Protein AF-0000000070044977 (afdb_homodimer)

Sequence (200 aa):
MGRLVGGSFKDGIQPLDNDLQRQMLYMQSRIELSLKSEFNNSLGFVNYVVTYRDNVVIINIPSDSQKYHILISAERDSNVNEIIHDVTDLFKEMEGMSITMGRLVGGSFKDGIQPLDNDLQRQMLYMQSRIELSLKSEFNNSLGFVNYVVTYRDNVVIINIPSDSQKYHILISAERDSNVNEIIHDVTDLFKEMEGMSIT

Foldseek 3Di:
DDDDPDDDDDPPDDDPDDPVVVVVVVVVLLVVQVVVVVCCVPPNHDQKDWDQDPFWIWIWGAAPVSNDIDIDIGGNPDDVVVVSVVVNVVSCCVVVVVVD/DDDDPDDDDDPPDDDPDDPVVVVVVVVVLLVVQVVVVVCCVPPNHDQKDWDQDPFWIWIWGAAPVSNDIDIDIGGNPDDVVVVSVVVVVVSCCVVVVVVD

Structure (mmCIF, N/CA/C/O backbone):
data_AF-0000000070044977-model_v1
#
loop_
_entity.id
_entity.type
_entity.pdbx_description
1 polymer 'Uncharacterized protein'
#
loop_
_atom_site.group_PDB
_atom_site.id
_atom_site.type_symbol
_atom_site.label_atom_id
_atom_site.label_alt_id
_atom_site.label_comp_id
_atom_site.label_asym_id
_atom_site.label_entity_id
_atom_site.label_seq_id
_atom_site.pdbx_PDB_ins_code
_atom_site.Cartn_x
_atom_site.Cartn_y
_atom_site.Cartn_z
_atom_site.occupancy
_atom_site.B_iso_or_equiv
_atom_site.auth_seq_id
_atom_site.auth_comp_id
_atom_site.auth_asym_id
_atom_site.auth_atom_id
_atom_site.pdbx_PDB_model_num
ATOM 1 N N . MET A 1 1 ? -7.672 16.859 -8.102 1 47.47 1 MET A N 1
ATOM 2 C CA . MET A 1 1 ? -6.332 17.016 -7.547 1 47.47 1 MET A CA 1
ATOM 3 C C . MET A 1 1 ? -6.387 17.203 -6.035 1 47.47 1 MET A C 1
ATOM 5 O O . MET A 1 1 ? -7.258 17.906 -5.527 1 47.47 1 MET A O 1
ATOM 9 N N . GLY A 1 2 ? -5.836 16.297 -5.375 1 53.31 2 GLY A N 1
ATOM 10 C CA . GLY A 1 2 ? -5.883 16.375 -3.922 1 53.31 2 GLY A CA 1
ATOM 11 C C . GLY A 1 2 ? -4.934 17.406 -3.354 1 53.31 2 GLY A C 1
ATOM 12 O O . GLY A 1 2 ? -3.953 17.781 -4 1 53.31 2 GLY A O 1
ATOM 13 N N . ARG A 1 3 ? -5.48 18.297 -2.502 1 60.5 3 ARG A N 1
ATOM 14 C CA . ARG A 1 3 ? -4.633 19.297 -1.855 1 60.5 3 ARG A CA 1
ATOM 15 C C . ARG A 1 3 ? -4.242 18.859 -0.449 1 60.5 3 ARG A C 1
ATOM 17 O O . ARG A 1 3 ? -5 18.156 0.219 1 60.5 3 ARG A O 1
ATOM 24 N N . LEU A 1 4 ? -2.895 19.094 -0.155 1 62.31 4 LEU A N 1
ATOM 25 C CA . LEU A 1 4 ? -2.48 18.891 1.23 1 62.31 4 LEU A CA 1
ATOM 26 C C . LEU A 1 4 ? -3.236 19.828 2.162 1 62.31 4 LEU A C 1
ATOM 28 O O . LEU A 1 4 ? -3.223 21.047 1.965 1 62.31 4 LEU A O 1
ATOM 32 N N . VAL A 1 5 ? -4.023 19.328 3.004 1 64.88 5 VAL A N 1
ATOM 33 C CA . VAL A 1 5 ? -4.82 20.156 3.904 1 64.88 5 VAL A CA 1
ATOM 34 C C . VAL A 1 5 ? -4.039 20.422 5.191 1 64.88 5 VAL A C 1
ATOM 36 O O . VAL A 1 5 ? -4.297 21.406 5.887 1 64.88 5 VAL A O 1
ATOM 39 N N . GLY A 1 6 ? -3.266 19.5 5.504 1 59.78 6 GLY A N 1
ATOM 40 C CA . GLY A 1 6 ? -2.488 19.688 6.723 1 59.78 6 GLY A CA 1
ATOM 41 C C . GLY A 1 6 ? -1.427 18.609 6.91 1 59.78 6 GLY A C 1
ATOM 42 O O . GLY A 1 6 ? -1.431 17.594 6.215 1 59.78 6 GLY A O 1
ATOM 43 N N . GLY A 1 7 ? -0.396 19.016 7.543 1 59.78 7 GLY A N 1
ATOM 44 C CA . GLY A 1 7 ? 0.646 18.062 7.906 1 59.78 7 GLY A CA 1
ATOM 45 C C . GLY A 1 7 ? 1.714 18.672 8.797 1 59.78 7 GLY A C 1
ATOM 46 O O . GLY A 1 7 ? 1.863 19.891 8.859 1 59.78 7 GLY A O 1
ATOM 47 N N . SER A 1 8 ? 1.972 17.844 9.812 1 62.25 8 SER A N 1
ATOM 48 C CA . SER A 1 8 ? 3.062 18.266 10.68 1 62.25 8 SER A CA 1
ATOM 49 C C . SER A 1 8 ? 4.113 17.172 10.82 1 62.25 8 SER A C 1
ATOM 51 O O . SER A 1 8 ? 3.893 16.031 10.398 1 62.25 8 SER A O 1
ATOM 53 N N . PHE A 1 9 ? 5.32 17.641 10.898 1 62.41 9 PHE A N 1
ATOM 54 C CA . PHE A 1 9 ? 6.406 16.719 11.203 1 62.41 9 PHE A CA 1
ATOM 55 C C . PHE A 1 9 ? 6.738 16.75 12.688 1 62.41 9 PHE A C 1
ATOM 57 O O . PHE A 1 9 ? 6.496 17.75 13.367 1 62.41 9 PHE A O 1
ATOM 64 N N . LYS A 1 10 ? 7.105 15.539 13.109 1 61.91 10 LYS A N 1
ATOM 65 C CA . LYS A 1 10 ? 7.582 15.508 14.484 1 61.91 10 LYS A CA 1
ATOM 66 C C . LYS A 1 10 ? 8.75 16.484 14.688 1 61.91 10 LYS A C 1
ATOM 68 O O . LYS A 1 10 ? 9.578 16.656 13.789 1 61.91 10 LYS A O 1
ATOM 73 N N . ASP A 1 11 ? 8.719 17.109 15.836 1 59.09 11 ASP A N 1
ATOM 74 C CA . ASP A 1 11 ? 9.789 18.047 16.172 1 59.09 11 ASP A CA 1
ATOM 75 C C . ASP A 1 11 ? 11.156 17.359 16.109 1 59.09 11 ASP A C 1
ATOM 77 O O . ASP A 1 11 ? 11.32 16.25 16.609 1 59.09 11 ASP A O 1
ATOM 81 N N . GLY A 1 12 ? 12.117 18.047 15.359 1 56.56 12 GLY A N 1
ATOM 82 C CA . GLY A 1 12 ? 13.492 17.578 15.328 1 56.56 12 GLY A CA 1
ATOM 83 C C . GLY A 1 12 ? 13.766 16.609 14.195 1 56.56 12 GLY A C 1
ATOM 84 O O . GLY A 1 12 ? 14.883 16.094 14.055 1 56.56 12 GLY A O 1
ATOM 85 N N . ILE A 1 13 ? 12.625 16.188 13.664 1 56.5 13 ILE A N 1
ATOM 86 C CA . ILE A 1 13 ? 12.859 15.242 12.578 1 56.5 13 ILE A CA 1
ATOM 87 C C . ILE A 1 13 ? 12.844 15.984 11.242 1 56.5 13 ILE A C 1
ATOM 89 O O . ILE A 1 13 ? 11.922 16.75 10.969 1 56.5 13 ILE A O 1
ATOM 93 N N . GLN A 1 14 ? 13.977 16.016 10.758 1 56.62 14 GLN A N 1
ATOM 94 C CA . GLN A 1 14 ? 14.07 16.594 9.422 1 56.62 14 GLN A CA 1
ATOM 95 C C . GLN A 1 14 ? 13.445 15.664 8.375 1 56.62 14 GLN A C 1
ATOM 97 O O . GLN A 1 14 ? 13.867 14.516 8.234 1 56.62 14 GLN A O 1
ATOM 102 N N . PRO A 1 15 ? 12.289 16.203 7.91 1 59.31 15 PRO A N 1
ATOM 103 C CA . PRO A 1 15 ? 11.719 15.367 6.852 1 59.31 15 PRO A CA 1
ATOM 104 C C . PRO A 1 15 ? 12.734 15.039 5.754 1 59.31 15 PRO A C 1
ATOM 106 O O . PRO A 1 15 ? 13.625 15.836 5.473 1 59.31 15 PRO A O 1
ATOM 109 N N . LEU A 1 16 ? 12.867 13.797 5.375 1 59.19 16 LEU A N 1
ATOM 110 C CA . LEU A 1 16 ? 13.781 13.352 4.336 1 59.19 16 LEU A CA 1
ATOM 111 C C . LEU A 1 16 ? 13.531 14.102 3.029 1 59.19 16 LEU A C 1
ATOM 113 O O . LEU A 1 16 ? 14.422 14.195 2.182 1 59.19 16 LEU A O 1
ATOM 117 N N . ASP A 1 17 ? 12.367 14.602 3.018 1 61.53 17 ASP A N 1
ATOM 118 C CA . ASP A 1 17 ? 11.992 15.156 1.718 1 61.53 17 ASP A CA 1
ATOM 119 C C . ASP A 1 17 ? 11.836 16.672 1.792 1 61.53 17 ASP A C 1
ATOM 121 O O . ASP A 1 17 ? 11.484 17.219 2.844 1 61.53 17 ASP A O 1
ATOM 125 N N . ASN A 1 18 ? 12.359 17.266 0.809 1 73.56 18 ASN A N 1
ATOM 126 C CA . ASN A 1 18 ? 12.031 18.672 0.637 1 73.56 18 ASN A CA 1
ATOM 127 C C . ASN A 1 18 ? 10.547 18.859 0.315 1 73.56 18 ASN A C 1
ATOM 129 O O . ASN A 1 18 ? 9.805 17.891 0.189 1 73.56 18 ASN A O 1
ATOM 133 N N . ASP A 1 19 ? 10.117 20.109 0.399 1 74.69 19 ASP A N 1
ATOM 134 C CA . ASP A 1 19 ? 8.703 20.453 0.224 1 74.69 19 ASP A CA 1
ATOM 135 C C . ASP A 1 19 ? 8.156 19.859 -1.068 1 74.69 19 ASP A C 1
ATOM 137 O O . ASP A 1 19 ? 7.027 19.359 -1.098 1 74.69 19 ASP A O 1
ATOM 141 N N . LEU A 1 20 ? 8.945 19.875 -2.031 1 77.75 20 LEU A N 1
ATOM 142 C CA . LEU A 1 20 ? 8.516 19.344 -3.322 1 77.75 20 LEU A CA 1
ATOM 143 C C . LEU A 1 20 ? 8.336 17.828 -3.256 1 77.75 20 LEU A C 1
ATOM 145 O O . LEU A 1 20 ? 7.336 17.297 -3.744 1 77.75 20 LEU A O 1
ATOM 149 N N . GLN A 1 21 ? 9.219 17.188 -2.643 1 78.75 21 GLN A N 1
ATOM 150 C CA . GLN A 1 21 ? 9.141 15.734 -2.514 1 78.75 21 GLN A CA 1
ATOM 151 C C . GLN A 1 21 ? 7.934 15.312 -1.68 1 78.75 21 GLN A C 1
ATOM 153 O O . GLN A 1 21 ? 7.281 14.312 -1.985 1 78.75 21 GLN A O 1
ATOM 158 N N . ARG A 1 22 ? 7.684 16.141 -0.749 1 80.25 22 ARG A N 1
ATOM 159 C CA . ARG A 1 22 ? 6.531 15.844 0.099 1 80.25 22 ARG A CA 1
ATOM 160 C C . ARG A 1 22 ? 5.23 15.984 -0.683 1 80.25 22 ARG A C 1
ATOM 162 O O . ARG A 1 22 ? 4.332 15.148 -0.557 1 80.25 22 ARG A O 1
ATOM 169 N N . GLN A 1 23 ? 5.121 17.047 -1.355 1 82.62 23 GLN A N 1
ATOM 170 C CA . GLN A 1 23 ? 3.938 17.25 -2.184 1 82.62 23 GLN A CA 1
ATOM 171 C C . GLN A 1 23 ? 3.764 16.109 -3.186 1 82.62 23 GLN A C 1
ATOM 173 O O . GLN A 1 23 ? 2.645 15.641 -3.416 1 82.62 23 GLN A O 1
ATOM 178 N N . MET A 1 24 ? 4.859 15.664 -3.725 1 85 24 MET A N 1
ATOM 179 C CA . MET A 1 24 ? 4.812 14.57 -4.691 1 85 24 MET A CA 1
ATOM 180 C C . MET A 1 24 ? 4.359 13.273 -4.023 1 85 24 MET A C 1
ATOM 182 O O . MET A 1 24 ? 3.598 12.508 -4.613 1 85 24 MET A O 1
ATOM 186 N N . LEU A 1 25 ? 4.879 13.156 -2.865 1 85.12 25 LEU A N 1
ATOM 187 C CA . LEU A 1 25 ? 4.465 11.977 -2.115 1 85.12 25 LEU A CA 1
ATOM 188 C C . LEU A 1 25 ? 2.969 12.008 -1.833 1 85.12 25 LEU A C 1
ATOM 190 O O . LEU A 1 25 ? 2.297 10.977 -1.912 1 85.12 25 LEU A O 1
ATOM 194 N N . TYR A 1 26 ? 2.49 13.18 -1.54 1 84.31 26 TYR A N 1
ATOM 195 C CA . TYR A 1 26 ? 1.06 13.336 -1.304 1 84.31 26 TYR A CA 1
ATOM 196 C C . TYR A 1 26 ? 0.262 13.047 -2.568 1 84.31 26 TYR A C 1
ATOM 198 O O . TYR A 1 26 ? -0.749 12.336 -2.525 1 84.31 26 TYR A O 1
ATOM 206 N N . MET A 1 27 ? 0.729 13.555 -3.572 1 85.44 27 MET A N 1
ATOM 207 C CA . MET A 1 27 ? 0.061 13.328 -4.852 1 85.44 27 MET A CA 1
ATOM 208 C C . MET A 1 27 ? 0.063 11.852 -5.211 1 85.44 27 MET A C 1
ATOM 210 O O . MET A 1 27 ? -0.952 11.312 -5.66 1 85.44 27 MET A O 1
ATOM 214 N N . GLN A 1 28 ? 1.173 11.258 -5.066 1 87 28 GLN A N 1
ATOM 215 C CA . GLN A 1 28 ? 1.278 9.828 -5.316 1 87 28 GLN A CA 1
ATOM 216 C C . GLN A 1 28 ? 0.275 9.047 -4.473 1 87 28 GLN A C 1
ATOM 218 O O . GLN A 1 28 ? -0.374 8.117 -4.965 1 87 28 GLN A O 1
ATOM 223 N N . SER A 1 29 ? 0.174 9.391 -3.236 1 87.56 29 SER A N 1
ATOM 224 C CA . SER A 1 29 ? -0.745 8.727 -2.316 1 87.56 29 SER A CA 1
ATOM 225 C C . SER A 1 29 ? -2.189 8.859 -2.785 1 87.56 29 SER A C 1
ATOM 227 O O . SER A 1 29 ? -2.955 7.895 -2.746 1 87.56 29 SER A O 1
ATOM 229 N N . ARG A 1 30 ? -2.484 10.047 -3.203 1 86.44 30 ARG A N 1
ATOM 230 C CA . ARG A 1 30 ? -3.84 10.281 -3.689 1 86.44 30 ARG A CA 1
ATOM 231 C C . ARG A 1 30 ? -4.125 9.453 -4.938 1 86.44 30 ARG A C 1
ATOM 233 O O . ARG A 1 30 ? -5.203 8.875 -5.07 1 86.44 30 ARG A O 1
ATOM 240 N N . ILE A 1 31 ? -3.234 9.461 -5.84 1 85.81 31 ILE A N 1
ATOM 241 C CA . ILE A 1 31 ? -3.393 8.711 -7.078 1 85.81 31 ILE A CA 1
ATOM 242 C C . ILE A 1 31 ? -3.557 7.223 -6.766 1 85.81 31 ILE A C 1
ATOM 244 O O . ILE A 1 31 ? -4.445 6.562 -7.309 1 85.81 31 ILE A O 1
ATOM 248 N N . GLU A 1 32 ? -2.762 6.742 -5.867 1 89.62 32 GLU A N 1
ATOM 249 C CA . GLU A 1 32 ? -2.816 5.332 -5.488 1 89.62 32 GLU A CA 1
ATOM 250 C C . GLU A 1 32 ? -4.184 4.969 -4.918 1 89.62 32 GLU A C 1
ATOM 252 O O . GLU A 1 32 ? -4.742 3.92 -5.25 1 89.62 32 GLU A O 1
ATOM 257 N N . LEU A 1 33 ? -4.637 5.777 -4.047 1 89.38 33 LEU A N 1
ATOM 258 C CA . LEU A 1 33 ? -5.926 5.496 -3.43 1 89.38 33 LEU A CA 1
ATOM 259 C C . LEU A 1 33 ? -7.047 5.562 -4.461 1 89.38 33 LEU A C 1
ATOM 261 O O . LEU A 1 33 ? -8.016 4.797 -4.383 1 89.38 33 LEU A O 1
ATOM 265 N N . SER A 1 34 ? -6.84 6.488 -5.328 1 87.69 34 SER A N 1
ATOM 266 C CA . SER A 1 34 ? -7.816 6.582 -6.406 1 87.69 34 SER A CA 1
ATOM 267 C C . SER A 1 34 ? -7.816 5.32 -7.266 1 87.69 34 SER A C 1
ATOM 269 O O . SER A 1 34 ? -8.883 4.785 -7.594 1 87.69 34 SER A O 1
ATOM 271 N N . LEU A 1 35 ? -6.676 4.809 -7.641 1 88.38 35 LEU A N 1
ATOM 272 C CA . LEU A 1 35 ? -6.547 3.576 -8.414 1 88.38 35 LEU A CA 1
ATOM 273 C C . LEU A 1 35 ? -7.117 2.391 -7.645 1 88.38 35 LEU A C 1
ATOM 275 O O . LEU A 1 35 ? -7.801 1.54 -8.219 1 88.38 35 LEU A O 1
ATOM 279 N N . LYS A 1 36 ? -6.945 2.375 -6.41 1 91.25 36 LYS A N 1
ATOM 280 C CA . LYS A 1 36 ? -7.402 1.265 -5.582 1 91.25 36 LYS A CA 1
ATOM 281 C C . LYS A 1 36 ? -8.922 1.28 -5.434 1 91.25 36 LYS A C 1
ATOM 283 O O . LYS A 1 36 ? -9.547 0.232 -5.25 1 91.25 36 LYS A O 1
ATOM 288 N N . SER A 1 37 ? -9.438 2.469 -5.574 1 90.12 37 SER A N 1
ATOM 289 C CA . SER A 1 37 ? -10.883 2.59 -5.402 1 90.12 37 SER A CA 1
ATOM 290 C C . SER A 1 37 ? -11.633 1.892 -6.531 1 90.12 37 SER A C 1
ATOM 292 O O . SER A 1 37 ? -12.82 1.581 -6.395 1 90.12 37 SER A O 1
ATOM 294 N N . GLU A 1 38 ? -10.961 1.688 -7.586 1 87.88 38 GLU A N 1
ATOM 295 C CA . GLU A 1 38 ? -11.57 0.992 -8.711 1 87.88 38 GLU A CA 1
ATOM 296 C C . GLU A 1 38 ? -11.945 -0.441 -8.344 1 87.88 38 GLU A C 1
ATOM 298 O O . GLU A 1 38 ? -12.781 -1.062 -9.008 1 87.88 38 GLU A O 1
ATOM 303 N N . PHE A 1 39 ? -11.414 -0.931 -7.312 1 89.5 39 PHE A N 1
ATOM 304 C CA . PHE A 1 39 ? -11.625 -2.326 -6.941 1 89.5 39 PHE A CA 1
ATOM 305 C C . PHE A 1 39 ? -12.508 -2.432 -5.707 1 89.5 39 PHE A C 1
ATOM 307 O O . PHE A 1 39 ? -12.656 -3.514 -5.133 1 89.5 39 PHE A O 1
ATOM 314 N N . ASN A 1 40 ? -13.117 -1.354 -5.281 1 89.19 40 ASN A N 1
ATOM 315 C CA . ASN A 1 40 ? -13.938 -1.333 -4.074 1 89.19 40 ASN A CA 1
ATOM 316 C C . ASN A 1 40 ? -15.117 -2.289 -4.188 1 89.19 40 ASN A C 1
ATOM 318 O O . ASN A 1 40 ? -15.508 -2.918 -3.201 1 89.19 40 ASN A O 1
ATOM 322 N N . ASN A 1 41 ? -15.617 -2.414 -5.34 1 88.62 41 ASN A N 1
ATOM 323 C CA . ASN A 1 41 ? -16.812 -3.244 -5.516 1 88.62 41 ASN A CA 1
ATOM 324 C C . ASN A 1 41 ? -16.484 -4.727 -5.344 1 88.62 41 ASN A C 1
ATOM 326 O O . ASN A 1 41 ? -17.312 -5.492 -4.844 1 88.62 41 ASN A O 1
ATOM 330 N N . SER A 1 42 ? -15.312 -5.102 -5.68 1 85.19 42 SER A N 1
ATOM 331 C CA . SER A 1 42 ? -14.953 -6.516 -5.66 1 85.19 42 SER A CA 1
ATOM 332 C C . SER A 1 42 ? -14.188 -6.871 -4.387 1 85.19 42 SER A C 1
ATOM 334 O O . SER A 1 42 ? -14.438 -7.914 -3.781 1 85.19 42 SER A O 1
ATOM 336 N N . LEU A 1 43 ? -13.328 -6.039 -3.939 1 89.31 43 LEU A N 1
ATOM 337 C CA . LEU A 1 43 ? -12.406 -6.379 -2.857 1 89.31 43 LEU A CA 1
ATOM 338 C C . LEU A 1 43 ? -12.797 -5.668 -1.567 1 89.31 43 LEU A C 1
ATOM 340 O O . LEU A 1 43 ? -12.297 -6 -0.491 1 89.31 43 LEU A O 1
ATOM 344 N N . GLY A 1 44 ? -13.797 -4.695 -1.659 1 90.69 44 GLY A N 1
ATOM 345 C CA . GLY A 1 44 ? -14.125 -3.877 -0.506 1 90.69 44 GLY A CA 1
ATOM 346 C C . GLY A 1 44 ? -13.305 -2.604 -0.419 1 90.69 44 GLY A C 1
ATOM 347 O O . GLY A 1 44 ? -12.305 -2.459 -1.119 1 90.69 44 GLY A O 1
ATOM 348 N N . PHE A 1 45 ? -13.68 -1.756 0.487 1 92.56 45 PHE A N 1
ATOM 349 C CA . PHE A 1 45 ? -13.031 -0.458 0.623 1 92.56 45 PHE A CA 1
ATOM 350 C C . PHE A 1 45 ? -11.656 -0.604 1.266 1 92.56 45 PHE A C 1
ATOM 352 O O . PHE A 1 45 ? -11.445 -1.486 2.1 1 92.56 45 PHE A O 1
ATOM 359 N N . VAL A 1 46 ? -10.781 0.262 0.801 1 93.19 46 VAL A N 1
ATOM 360 C CA . VAL A 1 46 ? -9.461 0.321 1.423 1 93.19 46 VAL A CA 1
ATOM 361 C C . VAL A 1 46 ? -9.57 0.96 2.805 1 93.19 46 VAL A C 1
ATOM 363 O O . VAL A 1 46 ? -10.102 2.064 2.945 1 93.19 46 VAL A O 1
ATOM 366 N N . ASN A 1 47 ? -9.07 0.251 3.82 1 92.12 47 ASN A N 1
ATOM 367 C CA . ASN A 1 47 ? -9 0.816 5.164 1 92.12 47 ASN A CA 1
ATOM 368 C C . ASN A 1 47 ? -7.707 1.6 5.375 1 92.12 47 ASN A C 1
ATOM 370 O O . ASN A 1 47 ? -7.723 2.688 5.957 1 92.12 47 ASN A O 1
ATOM 374 N N . TYR A 1 48 ? -6.633 0.966 4.93 1 93.38 48 TYR A N 1
ATOM 375 C CA . TYR A 1 48 ? -5.348 1.659 4.926 1 93.38 48 TYR A CA 1
ATOM 376 C C . TYR A 1 48 ? -4.305 0.871 4.141 1 93.38 48 TYR A C 1
ATOM 378 O O . TYR A 1 48 ? -4.492 -0.319 3.871 1 93.38 48 TYR A O 1
ATOM 386 N N . VAL A 1 49 ? -3.287 1.61 3.732 1 94.62 49 VAL A N 1
ATOM 387 C CA . VAL A 1 49 ? -2.162 1.043 2.998 1 94.62 49 VAL A CA 1
ATOM 388 C C . VAL A 1 49 ? -0.862 1.311 3.754 1 94.62 49 VAL A C 1
ATOM 390 O O . VAL A 1 49 ? -0.599 2.443 4.168 1 94.62 49 VAL A O 1
ATOM 393 N N . VAL A 1 50 ? -0.131 0.281 3.916 1 93.5 50 VAL A N 1
ATOM 394 C CA . VAL A 1 50 ? 1.159 0.421 4.582 1 93.5 50 VAL A CA 1
ATOM 395 C C . VAL A 1 50 ? 2.283 0.052 3.617 1 93.5 50 VAL A C 1
ATOM 397 O O . VAL A 1 50 ? 2.281 -1.038 3.039 1 93.5 50 VAL A O 1
ATOM 400 N N . THR A 1 51 ? 3.193 0.98 3.439 1 94.44 51 THR A N 1
ATOM 401 C CA . THR A 1 51 ? 4.375 0.75 2.619 1 94.44 51 THR A CA 1
ATOM 402 C C . THR A 1 51 ? 5.629 0.678 3.484 1 94.44 51 THR A C 1
ATOM 404 O O . THR A 1 51 ? 6.004 1.66 4.129 1 94.44 51 THR A O 1
ATOM 407 N N . TYR A 1 52 ? 6.254 -0.458 3.449 1 93.44 52 TYR A N 1
ATOM 408 C CA . TYR A 1 52 ? 7.504 -0.646 4.18 1 93.44 52 TYR A CA 1
ATOM 409 C C . TYR A 1 52 ? 8.703 -0.426 3.271 1 93.44 52 TYR A C 1
ATOM 411 O O . TYR A 1 52 ? 8.898 -1.153 2.295 1 93.44 52 TYR A O 1
ATOM 419 N N . ARG A 1 53 ? 9.453 0.522 3.652 1 92.19 53 ARG A N 1
ATOM 420 C CA . ARG A 1 53 ? 10.68 0.845 2.922 1 92.19 53 ARG A CA 1
ATOM 421 C C . ARG A 1 53 ? 11.914 0.59 3.783 1 92.19 53 ARG A C 1
ATOM 423 O O . ARG A 1 53 ? 11.797 0.294 4.973 1 92.19 53 ARG A O 1
ATOM 430 N N . ASP A 1 54 ? 13.07 0.702 3.182 1 91.44 54 ASP A N 1
ATOM 431 C CA . ASP A 1 54 ? 14.328 0.475 3.893 1 91.44 54 ASP A CA 1
ATOM 432 C C . ASP A 1 54 ? 14.461 1.413 5.09 1 91.44 54 ASP A C 1
ATOM 434 O O . ASP A 1 54 ? 14.93 1.009 6.152 1 91.44 54 ASP A O 1
ATOM 438 N N . ASN A 1 55 ? 13.922 2.668 4.918 1 89.06 55 ASN A N 1
ATOM 439 C CA . ASN A 1 55 ? 14.258 3.686 5.906 1 89.06 55 ASN A CA 1
ATOM 440 C C . ASN A 1 55 ? 13.023 4.176 6.656 1 89.06 55 ASN A C 1
ATOM 442 O O . ASN A 1 55 ? 13.141 4.816 7.703 1 89.06 55 ASN A O 1
ATOM 446 N N . VAL A 1 56 ? 11.867 3.867 6.066 1 90 56 VAL A N 1
ATOM 447 C CA . VAL A 1 56 ? 10.672 4.508 6.602 1 90 56 VAL A CA 1
ATOM 448 C C . VAL A 1 56 ? 9.453 3.625 6.348 1 90 56 VAL A C 1
ATOM 450 O O . VAL A 1 56 ? 9.477 2.762 5.469 1 90 56 VAL A O 1
ATOM 453 N N . VAL A 1 57 ? 8.531 3.748 7.152 1 92.5 57 VAL A N 1
ATOM 454 C CA . VAL A 1 57 ? 7.203 3.191 6.898 1 92.5 57 VAL A CA 1
ATOM 455 C C . VAL A 1 57 ? 6.223 4.316 6.574 1 92.5 57 VAL A C 1
ATOM 457 O O . VAL A 1 57 ? 6.18 5.328 7.273 1 92.5 57 VAL A O 1
ATOM 460 N N . ILE A 1 58 ? 5.504 4.133 5.469 1 92.06 58 ILE A N 1
ATOM 461 C CA . ILE A 1 58 ? 4.496 5.109 5.062 1 92.06 58 ILE A CA 1
ATOM 462 C C . ILE A 1 58 ? 3.105 4.496 5.195 1 92.06 58 ILE A C 1
ATOM 464 O O . ILE A 1 58 ? 2.863 3.379 4.738 1 92.06 58 ILE A O 1
ATOM 468 N N . ILE A 1 59 ? 2.242 5.219 5.805 1 92 59 ILE A N 1
ATOM 469 C CA . ILE A 1 59 ? 0.875 4.754 6.016 1 92 59 ILE A CA 1
ATOM 470 C C . ILE A 1 59 ? -0.107 5.738 5.383 1 92 59 ILE A C 1
ATOM 472 O O . ILE A 1 59 ? -0.027 6.945 5.625 1 92 59 ILE A O 1
ATOM 476 N N . ASN A 1 60 ? -0.95 5.168 4.508 1 90.62 60 ASN A N 1
ATOM 477 C CA . ASN A 1 60 ? -2.033 5.938 3.91 1 90.62 60 ASN A CA 1
ATOM 478 C C . ASN A 1 60 ? -3.395 5.496 4.438 1 90.62 60 ASN A C 1
ATOM 480 O O . ASN A 1 60 ? -3.758 4.324 4.32 1 90.62 60 ASN A O 1
ATOM 484 N N . ILE A 1 61 ? -4.148 6.48 4.953 1 90.19 61 ILE A N 1
ATOM 485 C CA . ILE A 1 61 ? -5.461 6.172 5.516 1 90.19 61 ILE A CA 1
ATOM 486 C C . ILE A 1 61 ? -6.52 7.066 4.875 1 90.19 61 ILE A C 1
ATOM 488 O O . ILE A 1 61 ? -6.535 8.281 5.105 1 90.19 61 ILE A O 1
ATOM 492 N N . PRO A 1 62 ? -7.316 6.406 4.141 1 88.31 62 PRO A N 1
ATOM 493 C CA . PRO A 1 62 ? -8.422 7.203 3.6 1 88.31 62 PRO A CA 1
ATOM 494 C C . PRO A 1 62 ? -9.5 7.496 4.637 1 88.31 62 PRO A C 1
ATOM 496 O O . PRO A 1 62 ? -9.703 6.707 5.562 1 88.31 62 PRO A O 1
ATOM 499 N N . SER A 1 63 ? -10.094 8.586 4.457 1 81.44 63 SER A N 1
ATOM 500 C CA . SER A 1 63 ? -11.25 8.875 5.301 1 81.44 63 SER A CA 1
ATOM 501 C C . SER A 1 63 ? -12.461 8.047 4.887 1 81.44 63 SER A C 1
ATOM 503 O O . SER A 1 63 ? -12.508 7.523 3.771 1 81.44 63 SER A O 1
ATOM 505 N N . ASP A 1 64 ? -13.391 7.973 5.797 1 76.94 64 ASP A N 1
ATOM 506 C CA . ASP A 1 64 ? -14.617 7.238 5.508 1 76.94 64 ASP A CA 1
ATOM 507 C C . ASP A 1 64 ? -15.328 7.82 4.289 1 76.94 64 ASP A C 1
ATOM 509 O O . ASP A 1 64 ? -15.906 7.078 3.486 1 76.94 64 ASP A O 1
ATOM 513 N N . SER A 1 65 ? -15.25 9.094 4.191 1 74.12 65 SER A N 1
ATOM 514 C CA . SER A 1 65 ? -15.922 9.773 3.084 1 74.12 65 SER A CA 1
ATOM 515 C C . SER A 1 65 ? -15.086 9.688 1.808 1 74.12 65 SER A C 1
ATOM 517 O O . SER A 1 65 ? -15.555 10.078 0.733 1 74.12 65 SER A O 1
ATOM 519 N N . GLN A 1 66 ? -13.867 9.188 1.978 1 72.38 66 GLN A N 1
ATOM 520 C CA . GLN A 1 66 ? -12.922 9.062 0.871 1 72.38 66 GLN A CA 1
ATOM 521 C C . GLN A 1 66 ? -12.555 10.43 0.303 1 72.38 66 GLN A C 1
ATOM 523 O O . GLN A 1 66 ? -11.977 10.523 -0.781 1 72.38 66 GLN A O 1
ATOM 528 N N . LYS A 1 67 ? -12.977 11.484 1.061 1 75.56 67 LYS A N 1
ATOM 529 C CA . LYS A 1 67 ? -12.68 12.844 0.624 1 75.56 67 LYS A CA 1
ATOM 530 C C . LYS A 1 67 ? -11.281 13.273 1.072 1 75.56 67 LYS A C 1
ATOM 532 O O . LYS A 1 67 ? -10.633 14.086 0.407 1 75.56 67 LYS A O 1
ATOM 537 N N . TYR A 1 68 ? -10.961 12.68 2.152 1 77.56 68 TYR A N 1
ATOM 538 C CA . TYR A 1 68 ? -9.664 13.008 2.73 1 77.56 68 TYR A CA 1
ATOM 539 C C . TYR A 1 68 ? -8.828 11.758 2.949 1 77.56 68 TYR A C 1
ATOM 541 O O . TYR A 1 68 ? -9.359 10.641 2.947 1 77.56 68 TYR A O 1
ATOM 549 N N . HIS A 1 69 ? -7.551 12.023 2.936 1 83.25 69 HIS A N 1
ATOM 550 C CA . HIS A 1 69 ? -6.664 10.945 3.348 1 83.25 69 HIS A CA 1
ATOM 551 C C . HIS A 1 69 ? -5.512 11.469 4.195 1 83.25 69 HIS A C 1
ATOM 553 O O . HIS A 1 69 ? -5.164 12.648 4.109 1 83.25 69 HIS A O 1
ATOM 559 N N . ILE A 1 70 ? -5.051 10.672 5.055 1 85.38 70 ILE A N 1
ATOM 560 C CA . ILE A 1 70 ? -3.93 11.008 5.926 1 85.38 70 ILE A CA 1
ATOM 561 C C . ILE A 1 70 ? -2.707 10.18 5.527 1 85.38 70 ILE A C 1
ATOM 563 O O . ILE A 1 70 ? -2.805 8.969 5.336 1 85.38 70 ILE A O 1
ATOM 567 N N . LEU A 1 71 ? -1.682 10.938 5.371 1 88.38 71 LEU A N 1
ATOM 568 C CA . LEU A 1 71 ? -0.383 10.32 5.137 1 88.38 71 LEU A CA 1
ATOM 569 C C . LEU A 1 71 ? 0.5 10.422 6.375 1 88.38 71 LEU A C 1
ATOM 571 O O . LEU A 1 71 ? 0.69 11.508 6.922 1 88.38 71 LEU A O 1
ATOM 575 N N . ILE A 1 72 ? 0.998 9.289 6.797 1 88.62 72 ILE A N 1
ATOM 576 C CA . ILE A 1 72 ? 1.864 9.242 7.969 1 88.62 72 ILE A CA 1
ATOM 577 C C . ILE A 1 72 ? 3.188 8.57 7.609 1 88.62 72 ILE A C 1
ATOM 579 O O . ILE A 1 72 ? 3.199 7.516 6.969 1 88.62 72 ILE A O 1
ATOM 583 N N . SER A 1 73 ? 4.227 9.164 7.93 1 87.19 73 SER A N 1
ATOM 584 C CA . SER A 1 73 ? 5.547 8.547 7.84 1 87.19 73 SER A CA 1
ATOM 585 C C . SER A 1 73 ? 6.102 8.227 9.227 1 87.19 73 SER A C 1
ATOM 587 O O . SER A 1 73 ? 5.969 9.023 10.156 1 87.19 73 SER A O 1
ATOM 589 N N . ALA A 1 74 ? 6.625 7.141 9.414 1 86.56 74 ALA A N 1
ATOM 590 C CA . ALA A 1 74 ? 7.164 6.691 10.695 1 86.56 74 ALA A CA 1
ATOM 591 C C . ALA A 1 74 ? 8.461 5.918 10.508 1 86.56 74 ALA A C 1
ATOM 593 O O . ALA A 1 74 ? 8.758 5.449 9.398 1 86.56 74 ALA A O 1
ATOM 594 N N . GLU A 1 75 ? 9.203 5.875 11.625 1 86.62 75 GLU A N 1
ATOM 595 C CA . GLU A 1 75 ? 10.414 5.059 11.594 1 86.62 75 GLU A CA 1
ATOM 596 C C . GLU A 1 75 ? 10.078 3.582 11.406 1 86.62 75 GLU A C 1
ATOM 598 O O . GLU A 1 75 ? 9 3.1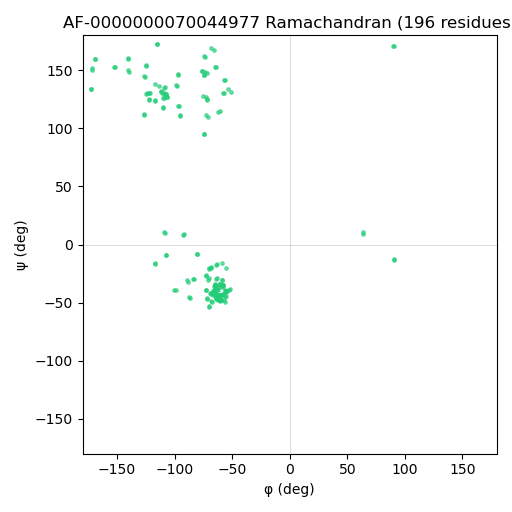31 11.797 1 86.62 75 GLU A O 1
ATOM 603 N N . ARG A 1 76 ? 11 2.857 10.82 1 82.94 76 ARG A N 1
ATOM 604 C CA . ARG A 1 76 ? 10.789 1.46 10.453 1 82.94 76 ARG A CA 1
ATOM 605 C C . ARG A 1 76 ? 10.445 0.62 11.68 1 82.94 76 ARG A C 1
ATOM 607 O O . ARG A 1 76 ? 9.68 -0.342 11.586 1 82.94 76 ARG A O 1
ATOM 614 N N . ASP A 1 77 ? 10.914 0.937 12.797 1 82.88 77 ASP A N 1
ATOM 615 C CA . ASP A 1 77 ? 10.727 0.13 14 1 82.88 77 ASP A CA 1
ATOM 616 C C . ASP A 1 77 ? 9.492 0.584 14.773 1 82.88 77 ASP A C 1
ATOM 618 O O . ASP A 1 77 ? 9.18 0.035 15.836 1 82.88 77 ASP A O 1
ATOM 622 N N . SER A 1 78 ? 8.703 1.471 14.18 1 83.31 78 SER A N 1
ATOM 623 C CA . SER A 1 78 ? 7.512 1.972 14.852 1 83.31 78 SER A CA 1
ATOM 624 C C . SER A 1 78 ? 6.41 0.917 14.883 1 83.31 78 SER A C 1
ATOM 626 O O . SER A 1 78 ? 6.379 0.022 14.039 1 83.31 78 SER A O 1
ATOM 628 N N . ASN A 1 79 ? 5.648 0.991 15.945 1 87.38 79 ASN A N 1
ATOM 629 C CA . ASN A 1 79 ? 4.469 0.137 16.047 1 87.38 79 ASN A CA 1
ATOM 630 C C . ASN A 1 79 ? 3.346 0.629 15.133 1 87.38 79 ASN A C 1
ATOM 632 O O . ASN A 1 79 ? 2.533 1.462 15.547 1 87.38 79 ASN A O 1
ATOM 636 N N . VAL A 1 80 ? 3.232 0.104 13.969 1 86.81 80 VAL A N 1
ATOM 637 C CA . VAL A 1 80 ? 2.303 0.535 12.93 1 86.81 80 VAL A CA 1
ATOM 638 C C . VAL A 1 80 ? 0.866 0.377 13.43 1 86.81 80 VAL A C 1
ATOM 640 O O . VAL A 1 80 ? 0.027 1.255 13.203 1 86.81 80 VAL A O 1
ATOM 643 N N . ASN A 1 81 ? 0.621 -0.738 14.055 1 85.88 81 ASN A N 1
ATOM 644 C CA . ASN A 1 81 ? -0.727 -0.993 14.555 1 85.88 81 ASN A CA 1
ATOM 645 C C . ASN A 1 81 ? -1.181 0.096 15.523 1 85.88 81 ASN A C 1
ATOM 647 O O . ASN A 1 81 ? -2.332 0.531 15.477 1 85.88 81 ASN A O 1
ATOM 651 N N . GLU A 1 82 ? -0.311 0.458 16.344 1 87.56 82 GLU A N 1
ATOM 652 C CA . GLU A 1 82 ? -0.63 1.514 17.297 1 87.56 82 GLU A CA 1
ATOM 653 C C . GLU A 1 82 ? -0.886 2.84 16.594 1 87.56 82 GLU A C 1
ATOM 655 O O . GLU A 1 82 ? -1.815 3.57 16.953 1 87.56 82 GLU A O 1
ATOM 660 N N . ILE A 1 83 ? -0.088 3.145 15.617 1 85.06 83 ILE A N 1
ATOM 661 C CA . ILE A 1 83 ? -0.23 4.379 14.852 1 85.06 83 ILE A CA 1
ATOM 662 C C . ILE A 1 83 ? -1.591 4.406 14.156 1 85.06 83 ILE A C 1
ATOM 664 O O . ILE A 1 83 ? -2.324 5.391 14.258 1 85.06 83 ILE A O 1
ATOM 668 N N . ILE A 1 84 ? -1.918 3.322 13.523 1 86.44 84 ILE A N 1
ATOM 669 C CA . ILE A 1 84 ? -3.178 3.223 12.789 1 86.44 84 ILE A CA 1
ATOM 670 C C . ILE A 1 84 ? -4.348 3.408 13.75 1 86.44 84 ILE A C 1
ATOM 672 O O . ILE A 1 84 ? -5.293 4.145 13.461 1 86.44 84 ILE A O 1
ATOM 676 N N . HIS A 1 85 ? -4.262 2.713 14.844 1 86.06 85 HIS A N 1
ATOM 677 C CA . HIS A 1 85 ? -5.309 2.816 15.852 1 86.06 85 HIS A CA 1
ATOM 678 C C . HIS A 1 85 ? -5.5 4.262 16.312 1 86.06 85 HIS A C 1
ATOM 680 O O . HIS A 1 85 ? -6.625 4.762 16.344 1 86.06 85 HIS A O 1
ATOM 686 N N . A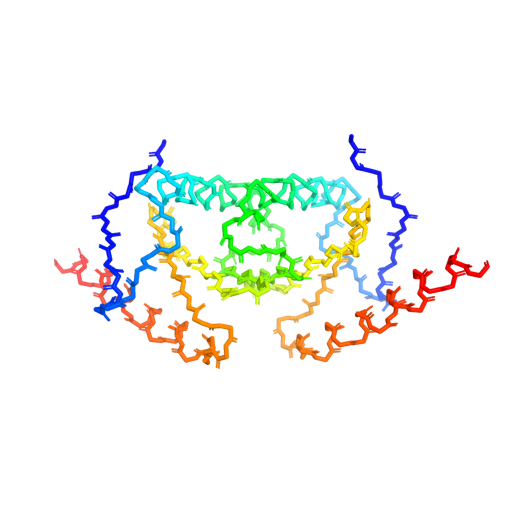SP A 1 86 ? -4.473 4.906 16.609 1 82.69 86 ASP A N 1
ATOM 687 C CA . ASP A 1 86 ? -4.52 6.277 17.109 1 82.69 86 ASP A CA 1
ATOM 688 C C . ASP A 1 86 ? -5.109 7.223 16.062 1 82.69 86 ASP A C 1
ATOM 690 O O . ASP A 1 86 ? -5.914 8.094 16.391 1 82.69 86 ASP A O 1
ATOM 694 N N . VAL A 1 87 ? -4.676 7.035 14.82 1 79.62 87 VAL A N 1
ATOM 695 C CA . VAL A 1 87 ? -5.098 7.938 13.75 1 79.62 87 VAL A CA 1
ATOM 696 C C . VAL A 1 87 ? -6.566 7.684 13.414 1 79.62 87 VAL A C 1
ATOM 698 O O . VAL A 1 87 ? -7.324 8.625 13.172 1 79.62 87 VAL A O 1
ATOM 701 N N . THR A 1 88 ? -6.938 6.395 13.273 1 77.25 88 THR A N 1
ATOM 702 C CA . THR A 1 88 ? -8.328 6.07 12.984 1 77.25 88 THR A CA 1
ATOM 703 C C . THR A 1 88 ? -9.258 6.688 14.031 1 77.25 88 THR A C 1
ATOM 705 O O . THR A 1 88 ? -10.32 7.207 13.695 1 77.25 88 THR A O 1
ATOM 708 N N . ASP A 1 89 ? -8.805 6.629 15.234 1 76.5 89 ASP A N 1
ATOM 709 C CA . ASP A 1 89 ? -9.578 7.234 16.312 1 76.5 89 ASP A CA 1
ATOM 710 C C . ASP A 1 89 ? -9.672 8.75 16.141 1 76.5 89 ASP A C 1
ATOM 712 O O . ASP A 1 89 ? -10.719 9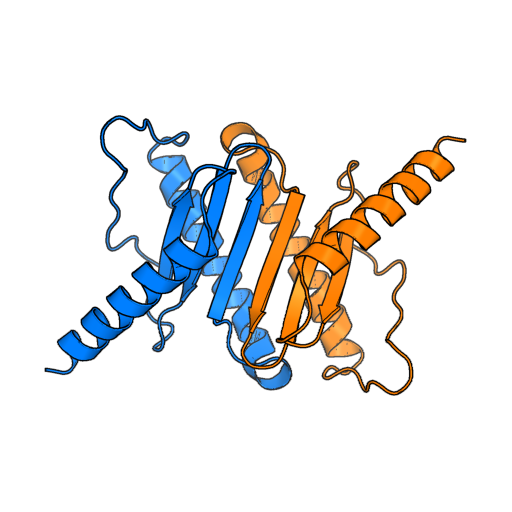.344 16.406 1 76.5 89 ASP A O 1
ATOM 716 N N . LEU A 1 90 ? -8.602 9.289 15.625 1 72.31 90 LEU A N 1
ATOM 717 C CA . LEU A 1 90 ? -8.578 10.727 15.375 1 72.31 90 LEU A CA 1
ATOM 718 C C . LEU A 1 90 ? -9.539 11.102 14.258 1 72.31 90 LEU A C 1
ATOM 720 O O . LEU A 1 90 ? -10.227 12.133 14.344 1 72.31 90 LEU A O 1
ATOM 724 N N . PHE A 1 91 ? -9.617 10.344 13.203 1 71.06 91 PHE A N 1
ATOM 725 C CA . PHE A 1 91 ? -10.539 10.594 12.094 1 71.06 91 PHE A CA 1
ATOM 726 C C . PHE A 1 91 ? -11.984 10.523 12.562 1 71.06 91 PHE A C 1
ATOM 728 O O . PHE A 1 91 ? -12.82 11.336 12.148 1 71.06 91 PHE A O 1
ATOM 735 N N . LYS A 1 92 ? -12.234 9.531 13.328 1 71.56 92 LYS A N 1
ATOM 736 C CA . LYS A 1 92 ? -13.594 9.383 13.836 1 71.56 92 LYS A CA 1
ATOM 737 C C . LYS A 1 92 ? -14.023 10.602 14.641 1 71.56 92 LYS A C 1
ATOM 739 O O . LYS A 1 92 ? -15.172 11.047 14.539 1 71.56 92 LYS A O 1
ATOM 744 N N . GLU A 1 93 ? -13.078 11.07 15.258 1 66.06 93 GLU A N 1
ATOM 745 C CA . GLU A 1 93 ? -13.367 12.273 16.047 1 66.06 93 GLU A CA 1
ATOM 746 C C . GLU A 1 93 ? -13.562 13.484 15.141 1 66.06 93 GLU A C 1
ATOM 748 O O . GLU A 1 93 ? -14.453 14.305 15.375 1 66.06 93 GLU A O 1
ATOM 753 N N . MET A 1 94 ? -12.703 13.484 14.125 1 62.5 94 MET A N 1
ATOM 754 C CA . MET A 1 94 ? -12.773 14.617 13.211 1 62.5 94 MET A CA 1
ATOM 755 C C . MET A 1 94 ? -14.055 14.57 12.383 1 62.5 94 MET A C 1
ATOM 757 O O . MET A 1 94 ? -14.688 15.602 12.156 1 62.5 94 MET A O 1
ATOM 761 N N . GLU A 1 95 ? -14.227 13.469 11.773 1 61.91 95 GLU A N 1
ATOM 762 C CA . GLU A 1 95 ? -15.445 13.328 10.969 1 61.91 95 GLU A CA 1
ATOM 763 C C . GLU A 1 95 ? -16.688 13.438 11.844 1 61.91 95 GLU A C 1
ATOM 765 O O . GLU A 1 95 ? -17.734 13.93 11.391 1 61.91 95 GLU A O 1
ATOM 770 N N . GLY A 1 96 ? -16.656 12.711 12.945 1 54.31 96 GLY A N 1
ATOM 771 C CA . GLY A 1 96 ? -17.75 12.914 13.875 1 54.31 96 GLY A CA 1
ATOM 772 C C . GLY A 1 96 ? -17.891 14.367 14.312 1 54.31 96 GLY A C 1
ATOM 773 O O . GLY A 1 96 ? -19.016 14.836 14.562 1 54.31 96 GLY A O 1
ATOM 774 N N . MET A 1 97 ? -16.797 14.93 14.516 1 48.19 97 MET A N 1
ATOM 775 C CA . MET A 1 97 ? -16.875 16.344 14.891 1 48.19 97 MET A CA 1
ATOM 776 C C . MET A 1 97 ? -17.422 17.172 13.734 1 48.19 97 MET A C 1
ATOM 778 O O . MET A 1 97 ? -18.078 18.203 13.953 1 48.19 97 MET A O 1
ATOM 782 N N . SER A 1 98 ? -17 16.828 12.508 1 43.28 98 SER A N 1
ATOM 783 C CA . SER A 1 98 ? -17.578 17.703 11.5 1 43.28 98 SER A CA 1
ATOM 784 C C . SER A 1 98 ? -19.094 17.578 11.453 1 43.28 98 SER A C 1
ATOM 786 O O . SER A 1 98 ? -19.766 18.297 10.711 1 43.28 98 SER A O 1
ATOM 788 N N . ILE A 1 99 ? -19.609 16.5 11.781 1 39.06 99 ILE A N 1
ATOM 789 C CA . ILE A 1 99 ? -21.062 16.406 11.734 1 39.06 99 ILE A CA 1
ATOM 790 C C . ILE A 1 99 ? -21.672 17.266 12.844 1 39.06 99 ILE A C 1
ATOM 792 O O . ILE A 1 99 ? -22.891 17.422 12.922 1 39.06 99 ILE A O 1
ATOM 796 N N . THR A 1 100 ? -20.938 17.609 13.922 1 32.62 100 THR A N 1
ATOM 797 C CA . THR A 1 100 ? -21.75 18.484 14.75 1 32.62 100 THR A CA 1
ATOM 798 C C . THR A 1 100 ? -21.781 19.891 14.172 1 32.62 100 THR A C 1
ATOM 800 O O . THR A 1 100 ? -20.75 20.406 13.719 1 32.62 100 THR A O 1
ATOM 803 N N . MET B 1 1 ? 5.57 -2.799 -19.719 1 45.97 1 MET B N 1
ATOM 804 C CA . MET B 1 1 ? 4.32 -3.426 -19.297 1 45.97 1 MET B CA 1
ATOM 805 C C . MET B 1 1 ? 4.586 -4.734 -18.562 1 45.97 1 MET B C 1
ATOM 807 O O . MET B 1 1 ? 5.488 -5.488 -18.938 1 45.97 1 MET B O 1
ATOM 811 N N . GLY B 1 2 ? 4.211 -4.746 -17.375 1 52.06 2 GLY B N 1
ATOM 812 C CA . GLY B 1 2 ? 4.453 -5.945 -16.578 1 52.06 2 GLY B CA 1
ATOM 813 C C . GLY B 1 2 ? 3.545 -7.102 -16.953 1 52.06 2 GLY B C 1
ATOM 814 O O . GLY B 1 2 ? 2.465 -6.895 -17.516 1 52.06 2 GLY B O 1
ATOM 815 N N . ARG B 1 3 ? 4.195 -8.281 -17.234 1 60.22 3 ARG B N 1
ATOM 816 C CA . ARG B 1 3 ? 3.408 -9.477 -17.547 1 60.22 3 ARG B CA 1
ATOM 817 C C . ARG B 1 3 ? 3.273 -10.367 -16.312 1 60.22 3 ARG B C 1
ATOM 819 O O . ARG B 1 3 ? 4.164 -10.406 -15.469 1 60.22 3 ARG B O 1
ATOM 826 N N . LEU B 1 4 ? 1.985 -10.883 -16.156 1 61.62 4 LEU B N 1
ATOM 827 C CA . LEU B 1 4 ? 1.812 -11.914 -15.141 1 61.62 4 LEU B CA 1
ATOM 828 C C . LEU B 1 4 ? 2.648 -13.148 -15.469 1 61.62 4 LEU B C 1
ATOM 830 O O . LEU B 1 4 ? 2.533 -13.711 -16.562 1 61.62 4 LEU B O 1
ATOM 834 N N . VAL B 1 5 ? 3.594 -13.438 -14.695 1 65.75 5 VAL B N 1
ATOM 835 C CA . VAL B 1 5 ? 4.48 -14.57 -14.945 1 65.75 5 VAL B CA 1
ATOM 836 C C . VAL B 1 5 ? 3.9 -15.828 -14.312 1 65.75 5 VAL B C 1
ATOM 838 O O . VAL B 1 5 ? 4.207 -16.953 -14.734 1 65.75 5 VAL B O 1
ATOM 841 N N . GLY B 1 6 ? 3.258 -15.617 -13.281 1 60.47 6 GLY B N 1
ATOM 842 C CA . GLY B 1 6 ? 2.67 -16.766 -12.625 1 60.47 6 GLY B CA 1
ATOM 843 C C . GLY B 1 6 ? 1.738 -16.391 -11.484 1 60.47 6 GLY B C 1
ATOM 844 O O . GLY B 1 6 ? 1.705 -15.242 -11.055 1 60.47 6 GLY B O 1
ATOM 845 N N . GLY B 1 7 ? 0.787 -17.234 -11.25 1 60.34 7 GLY B N 1
ATOM 846 C CA . GLY B 1 7 ? -0.105 -17.078 -10.109 1 60.34 7 GLY B CA 1
ATOM 847 C C . GLY B 1 7 ? -1.029 -18.25 -9.898 1 60.34 7 GLY B C 1
ATOM 848 O O . GLY B 1 7 ? -1.261 -19.047 -10.82 1 60.34 7 GLY B O 1
ATOM 849 N N . SER B 1 8 ? -1.027 -18.578 -8.609 1 62.16 8 SER B N 1
ATOM 850 C CA . SER B 1 8 ? -1.974 -19.641 -8.266 1 62.16 8 SER B CA 1
ATOM 851 C C . SER B 1 8 ? -2.896 -19.203 -7.129 1 62.16 8 SER B C 1
ATOM 853 O O . SER B 1 8 ? -2.65 -18.188 -6.477 1 62.16 8 SER B O 1
ATOM 855 N N . PHE B 1 9 ? -4.105 -19.656 -7.223 1 62.84 9 PHE B N 1
ATOM 856 C CA . PHE B 1 9 ? -5.039 -19.469 -6.121 1 62.84 9 PHE B CA 1
ATOM 857 C C . PHE B 1 9 ? -5.105 -20.703 -5.246 1 62.84 9 PHE B C 1
ATOM 859 O O . PHE B 1 9 ? -4.824 -21.812 -5.711 1 62.84 9 PHE B O 1
ATOM 866 N N . LYS B 1 10 ? -5.316 -20.406 -3.986 1 62.44 10 LYS B N 1
ATOM 867 C CA . LYS B 1 10 ? -5.547 -21.547 -3.107 1 62.44 10 LYS B CA 1
ATOM 868 C C . LYS B 1 10 ? -6.734 -22.375 -3.586 1 62.44 10 LYS B C 1
ATOM 870 O O . LYS B 1 10 ? -7.723 -21.828 -4.078 1 62.44 10 LYS B O 1
ATOM 875 N N . ASP B 1 11 ? -6.547 -23.688 -3.447 1 59.59 11 ASP B N 1
ATOM 876 C CA . ASP B 1 11 ? -7.617 -24.594 -3.84 1 59.59 11 ASP B CA 1
ATOM 877 C C . ASP B 1 11 ? -8.906 -24.297 -3.084 1 59.59 11 ASP B C 1
ATOM 879 O O . ASP B 1 11 ? -8.883 -24.094 -1.869 1 59.59 11 ASP B O 1
ATOM 883 N N . GLY B 1 12 ? -10.031 -24.172 -3.883 1 57.31 12 GLY B N 1
ATOM 884 C CA . GLY B 1 12 ? -11.344 -24.016 -3.277 1 57.31 12 GLY B CA 1
ATOM 885 C C . GLY B 1 12 ? -11.727 -22.562 -3.047 1 57.31 12 GLY B C 1
ATOM 886 O O . GLY B 1 12 ? -12.797 -22.281 -2.508 1 57.31 12 GLY B O 1
ATOM 887 N N . ILE B 1 13 ? -10.695 -21.781 -3.205 1 57.19 13 ILE B N 1
ATOM 888 C CA . ILE B 1 13 ? -11.023 -20.375 -2.98 1 57.19 13 ILE B CA 1
ATOM 889 C C . ILE B 1 13 ? -11.328 -19.703 -4.316 1 57.19 13 ILE B C 1
ATOM 891 O O . ILE B 1 13 ? -10.555 -19.812 -5.266 1 57.19 13 ILE B O 1
ATOM 895 N N . GLN B 1 14 ? -12.523 -19.406 -4.371 1 57.69 14 GLN B N 1
ATOM 896 C CA . GLN B 1 14 ? -12.906 -18.641 -5.555 1 57.69 14 GLN B CA 1
ATOM 897 C C . GLN B 1 14 ? -12.406 -17.203 -5.48 1 57.69 14 GLN B C 1
ATOM 899 O O . GLN B 1 14 ? -12.734 -16.469 -4.547 1 57.69 14 GLN B O 1
ATOM 904 N N . PRO B 1 15 ? -11.438 -17 -6.41 1 60.88 15 PRO B N 1
ATOM 905 C CA . PRO B 1 15 ? -10.992 -15.602 -6.414 1 60.88 15 PRO B CA 1
ATOM 906 C C . PRO B 1 15 ? -12.141 -14.617 -6.582 1 60.88 15 PRO B C 1
ATOM 908 O O . PRO B 1 15 ? -13.141 -14.938 -7.227 1 60.88 15 PRO B O 1
ATOM 911 N N . LEU B 1 16 ? -12.188 -13.578 -5.793 1 59.81 16 LEU B N 1
ATOM 912 C CA . LEU B 1 16 ? -13.227 -12.547 -5.84 1 59.81 16 LEU B CA 1
ATOM 913 C C . LEU B 1 16 ? -13.273 -11.891 -7.211 1 59.81 16 LEU B C 1
ATOM 915 O O . LEU B 1 16 ? -14.289 -11.281 -7.578 1 59.81 16 LEU B O 1
ATOM 919 N N . ASP B 1 17 ? -12.188 -12.164 -7.875 1 62.28 17 ASP B N 1
ATOM 920 C CA . ASP B 1 17 ? -12.086 -11.414 -9.125 1 62.28 17 ASP B CA 1
ATOM 921 C C . ASP B 1 17 ? -12.094 -12.352 -10.328 1 62.28 17 ASP B C 1
ATOM 923 O O . ASP B 1 17 ? -11.672 -13.508 -10.227 1 62.28 17 ASP B O 1
ATOM 927 N N . ASN B 1 18 ? -12.797 -11.945 -11.305 1 74.44 18 ASN B N 1
ATOM 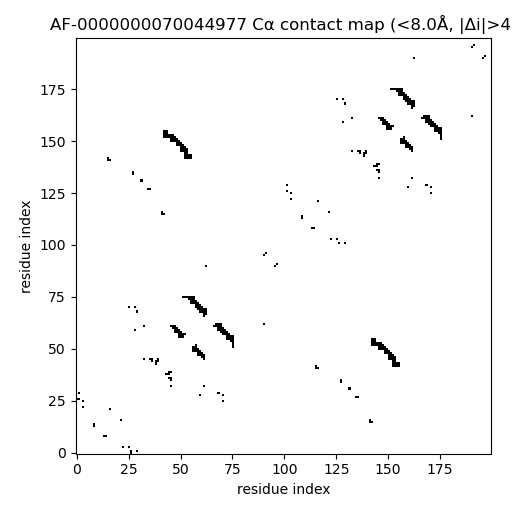928 C CA . ASN B 1 18 ? -12.641 -12.609 -12.594 1 74.44 18 ASN B CA 1
ATOM 929 C C . ASN B 1 18 ? -11.273 -12.328 -13.211 1 74.44 18 ASN B C 1
ATOM 931 O O . ASN B 1 18 ? -10.477 -11.578 -12.648 1 74.44 18 ASN B O 1
ATOM 935 N N . ASP B 1 19 ? -10.961 -13.07 -14.258 1 75.56 19 ASP B N 1
ATOM 936 C CA . ASP B 1 19 ? -9.648 -13 -14.883 1 75.56 19 ASP B CA 1
ATOM 937 C C . ASP B 1 19 ? -9.289 -11.562 -15.242 1 75.56 19 ASP B C 1
ATOM 939 O O . ASP B 1 19 ? -8.141 -11.141 -15.07 1 75.56 19 ASP B O 1
ATOM 943 N N . LEU B 1 20 ? -10.242 -10.875 -15.695 1 79 20 LEU B N 1
ATOM 944 C CA . LEU B 1 20 ? -10 -9.492 -16.078 1 79 20 LEU B CA 1
ATOM 945 C C . LEU B 1 20 ? -9.672 -8.633 -14.859 1 79 20 LEU B C 1
ATOM 947 O O . LEU B 1 20 ? -8.727 -7.84 -14.891 1 79 20 LEU B O 1
ATOM 951 N N . GLN B 1 21 ? -10.375 -8.82 -13.836 1 79.38 21 GLN B N 1
ATOM 952 C CA . GLN B 1 21 ? -10.148 -8.062 -12.609 1 79.38 21 GLN B CA 1
ATOM 953 C C . GLN B 1 21 ? -8.781 -8.375 -12.016 1 79.38 21 GLN B C 1
ATOM 955 O O . GLN B 1 21 ? -8.102 -7.484 -11.5 1 79.38 21 GLN B O 1
ATOM 960 N N . ARG B 1 22 ? -8.461 -9.594 -12.188 1 80.62 22 ARG B N 1
ATOM 961 C CA . ARG B 1 22 ? -7.156 -10 -11.68 1 80.62 22 ARG B CA 1
ATOM 962 C C . ARG B 1 22 ? -6.031 -9.328 -12.469 1 80.62 22 ARG B C 1
ATOM 964 O O . ARG B 1 22 ? -5.055 -8.852 -11.883 1 80.62 22 ARG B O 1
ATOM 971 N N . GLN B 1 23 ? -6.125 -9.414 -13.727 1 82.81 23 GLN B N 1
ATOM 972 C CA . GLN B 1 23 ? -5.129 -8.758 -14.578 1 82.81 23 GLN B CA 1
ATOM 973 C C . GLN B 1 23 ? -5.031 -7.27 -14.25 1 82.81 23 GLN B C 1
ATOM 975 O O . GLN B 1 23 ? -3.93 -6.711 -14.203 1 82.81 23 GLN B O 1
ATOM 980 N N . MET B 1 24 ? -6.152 -6.664 -14.008 1 85.25 24 MET B N 1
ATOM 981 C CA . MET B 1 24 ? -6.172 -5.242 -13.68 1 85.25 24 MET B CA 1
ATOM 982 C C . MET B 1 24 ? -5.488 -4.984 -12.336 1 85.25 24 MET B C 1
ATOM 984 O O . MET B 1 24 ? -4.781 -3.988 -12.18 1 85.25 24 MET B O 1
ATOM 988 N N . LEU B 1 25 ? -5.773 -5.902 -11.508 1 85.5 25 LEU B N 1
ATOM 989 C CA . LEU B 1 25 ? -5.125 -5.781 -10.203 1 85.5 25 LEU B CA 1
ATOM 990 C C . LEU B 1 25 ? -3.611 -5.891 -10.336 1 85.5 25 LEU B C 1
ATOM 992 O O . LEU B 1 25 ? -2.871 -5.164 -9.672 1 85.5 25 LEU B O 1
ATOM 996 N N . TYR B 1 26 ? -3.197 -6.773 -11.203 1 84.75 26 TYR B N 1
ATOM 997 C CA . TYR B 1 26 ? -1.768 -6.918 -11.453 1 84.75 26 TYR B CA 1
ATOM 998 C C . TYR B 1 26 ? -1.191 -5.645 -12.062 1 84.75 26 TYR B C 1
ATOM 1000 O O . TYR B 1 26 ? -0.131 -5.172 -11.641 1 84.75 26 TYR B O 1
ATOM 1008 N N . MET B 1 27 ? -1.881 -5.168 -12.938 1 85.56 27 MET B N 1
ATOM 1009 C CA . MET B 1 27 ? -1.438 -3.939 -13.594 1 85.56 27 MET B CA 1
ATOM 1010 C C . MET B 1 27 ? -1.369 -2.787 -12.594 1 85.56 27 MET B C 1
ATOM 1012 O O . MET B 1 27 ? -0.404 -2.021 -12.594 1 85.56 27 MET B O 1
ATOM 1016 N N . GLN B 1 28 ? -2.363 -2.662 -11.836 1 86.69 28 GLN B N 1
ATOM 1017 C CA . GLN B 1 28 ? -2.387 -1.637 -10.797 1 86.69 28 GLN B CA 1
ATOM 1018 C C . GLN B 1 28 ? -1.187 -1.771 -9.867 1 86.69 28 GLN B C 1
ATOM 1020 O O . GLN B 1 28 ? -0.556 -0.772 -9.508 1 86.69 28 GLN B O 1
ATOM 1025 N N . SER B 1 29 ? -0.903 -2.949 -9.469 1 87.31 29 SER B N 1
ATOM 1026 C CA . SER B 1 29 ? 0.22 -3.221 -8.578 1 87.31 29 SER B CA 1
ATOM 1027 C C . SER B 1 29 ? 1.541 -2.793 -9.211 1 87.31 29 SER B C 1
ATOM 1029 O O . SER B 1 29 ? 2.387 -2.191 -8.539 1 87.31 29 SER B O 1
ATOM 1031 N N . ARG B 1 30 ? 1.649 -3.117 -10.453 1 86.31 30 ARG B N 1
ATOM 1032 C CA . ARG B 1 30 ? 2.871 -2.74 -11.156 1 86.31 30 ARG B CA 1
ATOM 1033 C C . ARG B 1 30 ? 3.012 -1.225 -11.234 1 86.31 30 ARG B C 1
ATOM 1035 O O . ARG B 1 30 ? 4.098 -0.684 -11.023 1 86.31 30 ARG B O 1
ATOM 1042 N N . ILE B 1 31 ? 1.981 -0.583 -11.602 1 85.69 31 ILE B N 1
ATOM 1043 C CA . ILE B 1 31 ? 1.992 0.872 -11.711 1 85.69 31 ILE B CA 1
ATOM 1044 C C . ILE B 1 31 ? 2.342 1.49 -10.359 1 85.69 31 ILE B C 1
ATOM 1046 O O . ILE B 1 31 ? 3.184 2.389 -10.281 1 85.69 31 ILE B O 1
ATOM 1050 N N . GLU B 1 32 ? 1.755 0.975 -9.328 1 89.19 32 GLU B N 1
ATOM 1051 C CA . GLU B 1 32 ? 1.998 1.477 -7.98 1 89.19 32 GLU B CA 1
ATOM 1052 C C . GLU B 1 32 ? 3.471 1.35 -7.602 1 89.19 32 GLU B C 1
ATOM 1054 O O . GLU B 1 32 ? 4.055 2.275 -7.031 1 89.19 32 GLU B O 1
ATOM 1059 N N . LEU B 1 33 ? 3.984 0.225 -7.848 1 89 33 LEU B N 1
ATOM 1060 C CA . LEU B 1 33 ? 5.379 0.001 -7.48 1 89 33 LEU B CA 1
ATOM 1061 C C . LEU B 1 33 ? 6.305 0.887 -8.305 1 89 33 LEU B C 1
ATOM 1063 O O . LEU B 1 33 ? 7.336 1.35 -7.809 1 89 33 LEU B O 1
ATOM 1067 N N . SER B 1 34 ? 5.867 1.041 -9.516 1 87.56 34 SER B N 1
ATOM 1068 C CA . SER B 1 34 ? 6.645 1.94 -10.367 1 87.56 34 SER B CA 1
ATOM 1069 C C . SER B 1 34 ? 6.617 3.367 -9.828 1 87.56 34 SER B C 1
ATOM 1071 O O . SER B 1 34 ? 7.656 4.027 -9.758 1 87.56 34 SER B O 1
ATOM 1073 N N . LEU B 1 35 ? 5.477 3.865 -9.438 1 88.31 35 LEU B N 1
ATOM 1074 C CA . LEU B 1 35 ? 5.336 5.195 -8.859 1 88.31 35 LEU B CA 1
ATOM 1075 C C . LEU B 1 35 ? 6.121 5.309 -7.559 1 88.31 35 LEU B C 1
ATOM 1077 O O . LEU B 1 35 ? 6.777 6.324 -7.312 1 88.31 35 LEU B O 1
ATOM 1081 N N . LYS B 1 36 ? 6.152 4.316 -6.816 1 91.12 36 LYS B N 1
ATOM 1082 C CA . LYS B 1 36 ? 6.832 4.328 -5.523 1 91.12 36 LYS B CA 1
ATOM 1083 C C . LYS B 1 36 ? 8.352 4.32 -5.699 1 91.12 36 LYS B C 1
ATOM 1085 O O . LYS B 1 36 ? 9.078 4.848 -4.859 1 91.12 36 LYS B O 1
ATOM 1090 N N . SER B 1 37 ? 8.727 3.764 -6.812 1 90.19 37 SER B N 1
ATOM 1091 C CA . SER B 1 37 ? 10.156 3.662 -7.047 1 90.19 37 SER B CA 1
ATOM 1092 C C . SER B 1 37 ? 10.781 5.039 -7.273 1 90.19 37 SER B C 1
ATOM 1094 O O . SER B 1 37 ? 11.992 5.207 -7.137 1 90.19 37 SER B O 1
ATOM 1096 N N . GLU B 1 38 ? 9.977 5.953 -7.605 1 87.88 38 GLU B N 1
ATOM 1097 C CA . GLU B 1 38 ? 10.461 7.316 -7.812 1 87.88 38 GLU B CA 1
ATOM 1098 C C . GLU B 1 38 ? 11.008 7.906 -6.52 1 87.88 38 GLU B C 1
ATOM 1100 O O . GLU B 1 38 ? 11.781 8.867 -6.551 1 87.88 38 GLU B O 1
ATOM 1105 N N . PHE B 1 39 ? 10.688 7.348 -5.438 1 89.38 39 PHE B N 1
ATOM 1106 C CA . PHE B 1 39 ? 11.078 7.902 -4.145 1 89.38 39 PHE B CA 1
ATOM 1107 C C . PHE B 1 39 ? 12.156 7.051 -3.492 1 89.38 39 PHE B C 1
ATOM 1109 O O . PHE B 1 39 ? 12.508 7.266 -2.33 1 89.38 39 PHE B O 1
ATOM 1116 N N . ASN B 1 40 ? 12.711 6.117 -4.211 1 89.5 40 ASN B N 1
ATOM 1117 C CA . ASN B 1 40 ? 13.703 5.199 -3.662 1 89.5 40 ASN B CA 1
ATOM 1118 C C . ASN B 1 40 ? 14.938 5.945 -3.17 1 89.5 40 ASN B C 1
ATOM 1120 O O . ASN B 1 40 ? 15.547 5.562 -2.168 1 89.5 40 ASN B O 1
ATOM 1124 N N . ASN B 1 41 ? 15.25 6.98 -3.836 1 88.81 41 ASN B N 1
ATOM 1125 C CA . ASN B 1 41 ? 16.469 7.699 -3.482 1 88.81 41 ASN B CA 1
ATOM 1126 C C . ASN B 1 41 ? 16.328 8.422 -2.145 1 88.81 41 ASN B C 1
ATOM 1128 O O . ASN B 1 41 ? 17.312 8.578 -1.412 1 88.81 41 ASN B O 1
ATOM 1132 N N . SER B 1 42 ? 15.156 8.789 -1.822 1 85.12 42 SER B N 1
ATOM 1133 C CA . SER B 1 42 ? 14.938 9.578 -0.612 1 85.12 42 SER B CA 1
ATOM 1134 C C . SER B 1 42 ? 14.43 8.703 0.531 1 85.12 42 SER B C 1
ATOM 1136 O O . SER B 1 42 ? 14.883 8.844 1.672 1 85.12 42 SER B O 1
ATOM 1138 N N . LEU B 1 43 ? 13.586 7.777 0.271 1 89.12 43 LEU B N 1
ATOM 1139 C CA . LEU B 1 43 ? 12.891 7.039 1.318 1 89.12 43 LEU B CA 1
ATOM 1140 C C . LEU B 1 43 ? 13.422 5.613 1.423 1 89.12 43 LEU B C 1
ATOM 1142 O O . LEU B 1 43 ? 13.125 4.906 2.389 1 89.12 43 LEU B O 1
ATOM 1146 N N . GLY B 1 44 ? 14.305 5.203 0.421 1 90.25 44 GLY B N 1
ATOM 1147 C CA . GLY B 1 44 ? 14.75 3.82 0.37 1 90.25 44 GLY B CA 1
ATOM 1148 C C . GLY B 1 44 ? 13.859 2.936 -0.474 1 90.25 44 GLY B C 1
ATOM 1149 O O . GLY B 1 44 ? 12.742 3.33 -0.829 1 90.25 44 GLY B O 1
ATOM 1150 N N . PHE B 1 45 ? 14.297 1.745 -0.708 1 92.38 45 PHE B N 1
ATOM 1151 C CA . PHE B 1 45 ? 13.57 0.817 -1.568 1 92.38 45 PHE B CA 1
ATOM 1152 C C . PHE B 1 45 ? 12.344 0.271 -0.858 1 92.38 45 PHE B C 1
ATOM 1154 O O . PHE B 1 45 ? 12.344 0.099 0.363 1 92.38 45 PHE B O 1
ATOM 1161 N N . VAL B 1 46 ? 11.328 0.064 -1.667 1 92.94 46 VAL B N 1
ATOM 1162 C CA . VAL B 1 46 ? 10.125 -0.579 -1.142 1 92.94 46 VAL B CA 1
ATOM 1163 C C . VAL B 1 46 ? 10.406 -2.057 -0.878 1 92.94 46 VAL B C 1
ATOM 1165 O O . VAL B 1 46 ? 10.859 -2.779 -1.77 1 92.94 46 VAL B O 1
ATOM 1168 N N . ASN B 1 47 ? 10.156 -2.486 0.356 1 91.81 47 ASN B N 1
ATOM 1169 C CA . ASN B 1 47 ? 10.258 -3.904 0.687 1 91.81 47 ASN B CA 1
ATOM 1170 C C . ASN B 1 47 ? 8.961 -4.648 0.396 1 91.81 47 ASN B C 1
ATOM 1172 O O . ASN B 1 47 ? 8.977 -5.75 -0.156 1 91.81 47 ASN B O 1
ATOM 1176 N N . TYR B 1 48 ? 7.887 -4.012 0.834 1 93.38 48 TYR B N 1
ATOM 1177 C CA . TYR B 1 48 ? 6.562 -4.527 0.489 1 93.38 48 TYR B CA 1
ATOM 1178 C C . TYR B 1 48 ? 5.477 -3.52 0.847 1 93.38 48 TYR B C 1
ATOM 1180 O O . TYR B 1 48 ? 5.715 -2.59 1.62 1 93.38 48 TYR B O 1
ATOM 1188 N N . VAL B 1 49 ? 4.336 -3.721 0.199 1 94.44 49 VAL B N 1
ATOM 1189 C CA . VAL B 1 49 ? 3.156 -2.891 0.421 1 94.44 49 VAL B CA 1
ATOM 1190 C C . VAL B 1 49 ? 1.983 -3.768 0.854 1 94.44 49 VAL B C 1
ATOM 1192 O O . VAL B 1 49 ? 1.701 -4.789 0.226 1 94.44 49 VAL B O 1
ATOM 1195 N N . VAL B 1 50 ? 1.385 -3.354 1.89 1 93.62 50 VAL B N 1
ATOM 1196 C CA . VAL B 1 50 ? 0.216 -4.082 2.371 1 93.62 50 VAL B CA 1
ATOM 1197 C C . VAL B 1 50 ? -1.018 -3.186 2.301 1 93.62 50 VAL B C 1
ATOM 1199 O O . VAL B 1 50 ? -1.021 -2.08 2.85 1 93.62 50 VAL B O 1
ATOM 1202 N N . THR B 1 51 ? -2.02 -3.67 1.608 1 94.5 51 THR B N 1
ATOM 1203 C CA . THR B 1 51 ? -3.301 -2.979 1.521 1 94.5 51 THR B CA 1
ATOM 1204 C C . THR B 1 51 ? -4.383 -3.742 2.283 1 94.5 51 THR B C 1
ATOM 1206 O O . THR B 1 51 ? -4.723 -4.871 1.923 1 94.5 51 THR B O 1
ATOM 1209 N N . TYR B 1 52 ? -4.906 -3.098 3.271 1 93.56 52 TYR B N 1
ATOM 1210 C CA . TYR B 1 52 ? -5.988 -3.684 4.051 1 93.56 52 TYR B CA 1
ATOM 1211 C C . TYR B 1 52 ? -7.344 -3.189 3.561 1 93.56 52 TYR B C 1
ATOM 1213 O O . TYR B 1 52 ? -7.637 -1.993 3.621 1 93.56 52 TYR B O 1
ATOM 1221 N N . ARG B 1 53 ? -8.094 -4.125 3.148 1 92.31 53 ARG B N 1
ATOM 1222 C CA . ARG B 1 53 ? -9.445 -3.838 2.68 1 92.31 53 ARG B CA 1
ATOM 1223 C C . ARG B 1 53 ? -10.484 -4.488 3.582 1 92.31 53 ARG B C 1
ATOM 1225 O O . ARG B 1 53 ? -10.148 -5.266 4.477 1 92.31 53 ARG B O 1
ATOM 1232 N N . ASP B 1 54 ? -11.742 -4.164 3.344 1 91.62 54 ASP B N 1
ATOM 1233 C CA . ASP B 1 54 ? -12.828 -4.707 4.148 1 91.62 54 ASP B CA 1
ATOM 1234 C C . ASP B 1 54 ? -12.836 -6.234 4.105 1 91.62 54 ASP B C 1
ATOM 1236 O O . ASP B 1 54 ? -13.086 -6.887 5.121 1 91.62 54 ASP B O 1
ATOM 1240 N N . ASN B 1 55 ? -12.453 -6.797 2.898 1 89.19 55 ASN B N 1
ATOM 1241 C CA . ASN B 1 55 ? -12.703 -8.219 2.709 1 89.19 55 ASN B CA 1
ATOM 1242 C C . ASN B 1 55 ? -11.406 -9 2.531 1 89.19 55 ASN B C 1
ATOM 1244 O O . ASN B 1 55 ? -11.391 -10.227 2.643 1 89.19 55 ASN B O 1
ATOM 1248 N N . VAL B 1 56 ? -10.359 -8.234 2.244 1 90.38 56 VAL B N 1
ATOM 1249 C CA . VAL B 1 56 ? -9.148 -8.938 1.825 1 90.38 56 VAL B CA 1
ATOM 1250 C C . VAL B 1 56 ? -7.918 -8.109 2.188 1 90.38 56 VAL B C 1
ATOM 1252 O O . VAL B 1 56 ? -8.016 -6.898 2.383 1 90.38 56 VAL B O 1
ATOM 1255 N N . VAL B 1 57 ? -6.871 -8.75 2.389 1 92.62 57 VAL B N 1
ATOM 1256 C CA . VAL B 1 57 ? -5.562 -8.109 2.471 1 92.62 57 VAL B CA 1
ATOM 1257 C C . VAL B 1 57 ? -4.75 -8.422 1.217 1 92.62 57 VAL B C 1
ATOM 1259 O O . VAL B 1 57 ? -4.676 -9.578 0.793 1 92.62 57 VAL B O 1
ATOM 1262 N N . ILE B 1 58 ? -4.223 -7.355 0.624 1 92.25 58 ILE B N 1
ATOM 1263 C CA . ILE B 1 58 ? -3.385 -7.516 -0.56 1 92.25 58 ILE B CA 1
ATOM 1264 C C . ILE B 1 58 ? -1.941 -7.145 -0.224 1 92.25 58 ILE B C 1
ATOM 1266 O O . ILE B 1 58 ? -1.686 -6.098 0.373 1 92.25 58 ILE B O 1
ATOM 1270 N N . ILE B 1 59 ? -1.059 -7.984 -0.608 1 92.06 59 ILE B N 1
ATOM 1271 C CA . ILE B 1 59 ? 0.358 -7.758 -0.341 1 92.06 59 ILE B CA 1
ATOM 1272 C C . ILE B 1 59 ? 1.136 -7.746 -1.655 1 92.06 59 ILE B C 1
ATOM 1274 O O . ILE B 1 59 ? 0.999 -8.656 -2.473 1 92.06 59 ILE B O 1
ATOM 1278 N N . ASN B 1 60 ? 1.858 -6.629 -1.838 1 90.75 60 ASN B N 1
ATOM 1279 C CA . ASN B 1 60 ? 2.76 -6.512 -2.979 1 90.75 60 ASN B CA 1
ATOM 1280 C C . ASN B 1 60 ? 4.223 -6.555 -2.545 1 90.75 60 ASN B C 1
ATOM 1282 O O . ASN B 1 60 ? 4.656 -5.746 -1.725 1 90.75 60 ASN B O 1
ATOM 1286 N N . ILE B 1 61 ? 4.977 -7.492 -3.166 1 90 61 ILE B N 1
ATOM 1287 C CA . ILE B 1 61 ? 6.383 -7.645 -2.818 1 90 61 ILE B CA 1
ATOM 1288 C C . ILE B 1 61 ? 7.238 -7.57 -4.082 1 90 61 ILE B C 1
ATOM 1290 O O . ILE B 1 61 ? 7.191 -8.469 -4.926 1 90 61 ILE B O 1
ATOM 1294 N N . PRO B 1 62 ? 7.953 -6.516 -4.098 1 88.12 62 PRO B N 1
ATOM 1295 C CA . PRO B 1 62 ? 8.875 -6.457 -5.234 1 88.12 62 PRO B CA 1
ATOM 1296 C C . PRO B 1 62 ? 10.086 -7.375 -5.059 1 88.12 62 PRO B C 1
ATOM 1298 O O . PRO B 1 62 ? 10.5 -7.645 -3.932 1 88.12 62 PRO B O 1
ATOM 1301 N N . SER B 1 63 ? 10.547 -7.82 -6.145 1 81.31 63 SER B N 1
ATOM 1302 C CA . SER B 1 63 ? 11.797 -8.57 -6.094 1 81.31 63 SER B CA 1
ATOM 1303 C C . SER B 1 63 ? 12.984 -7.641 -5.852 1 81.31 63 SER B C 1
ATOM 1305 O O . SER B 1 63 ? 12.883 -6.43 -6.066 1 81.31 63 SER B O 1
ATOM 1307 N N . ASP B 1 64 ? 14.055 -8.25 -5.418 1 76.44 64 ASP B N 1
ATOM 1308 C CA . ASP B 1 64 ? 15.266 -7.473 -5.191 1 76.44 64 ASP B CA 1
ATOM 1309 C C . ASP B 1 64 ? 15.711 -6.762 -6.465 1 76.44 64 ASP B C 1
ATOM 1311 O O . ASP B 1 64 ? 16.203 -5.633 -6.414 1 76.44 64 ASP B O 1
ATOM 1315 N N . SER B 1 65 ? 15.508 -7.418 -7.547 1 73.38 65 SER B N 1
ATOM 1316 C CA . SER B 1 65 ? 15.914 -6.852 -8.828 1 73.38 65 SER B CA 1
ATOM 1317 C C . SER B 1 65 ? 14.883 -5.844 -9.336 1 73.38 65 SER B C 1
ATOM 1319 O O . SER B 1 65 ? 15.125 -5.145 -10.32 1 73.38 65 SER B O 1
ATOM 1321 N N . GLN B 1 66 ? 13.766 -5.816 -8.609 1 71.12 66 GLN B N 1
ATOM 1322 C CA . GLN B 1 66 ? 12.664 -4.93 -8.969 1 71.12 66 GLN B CA 1
ATOM 1323 C C . GLN B 1 66 ? 12.086 -5.293 -10.336 1 71.12 66 GLN B C 1
ATOM 1325 O O . GLN B 1 66 ? 11.312 -4.523 -10.914 1 71.12 66 GLN B O 1
ATOM 1330 N N . LYS B 1 67 ? 12.555 -6.457 -10.859 1 75.19 67 LYS B N 1
ATOM 1331 C CA . LYS B 1 67 ? 12.07 -6.91 -12.156 1 75.19 67 LYS B CA 1
ATOM 1332 C C . LYS B 1 67 ? 10.742 -7.66 -12.023 1 75.19 67 LYS B C 1
ATOM 1334 O O . LYS B 1 67 ? 9.922 -7.645 -12.938 1 75.19 67 LYS B O 1
ATOM 1339 N N . TYR B 1 68 ? 10.664 -8.234 -10.883 1 77.06 68 TYR B N 1
ATOM 1340 C CA . TYR B 1 68 ? 9.469 -9.023 -10.617 1 77.06 68 TYR B CA 1
ATOM 1341 C C . TYR B 1 68 ? 8.773 -8.555 -9.344 1 77.06 68 TYR B C 1
ATOM 1343 O O . TYR B 1 68 ? 9.383 -7.855 -8.523 1 77.06 68 TYR B O 1
ATOM 1351 N N . HIS B 1 69 ? 7.5 -8.82 -9.367 1 82.75 69 HIS B N 1
ATOM 1352 C CA . HIS B 1 69 ? 6.77 -8.586 -8.133 1 82.75 69 HIS B CA 1
ATOM 1353 C C . HIS B 1 69 ? 5.746 -9.688 -7.875 1 82.75 69 HIS B C 1
ATOM 1355 O O . HIS B 1 69 ? 5.301 -10.359 -8.812 1 82.75 69 HIS B O 1
ATOM 1361 N N . ILE B 1 70 ? 5.516 -9.961 -6.652 1 85.25 70 ILE B N 1
ATOM 1362 C CA . ILE B 1 70 ? 4.527 -10.945 -6.234 1 85.25 70 ILE B CA 1
ATOM 1363 C C . ILE B 1 70 ? 3.332 -10.242 -5.598 1 85.25 70 ILE B C 1
ATOM 1365 O O . ILE B 1 70 ? 3.498 -9.359 -4.754 1 85.25 70 ILE B O 1
ATOM 1369 N N . LEU B 1 71 ? 2.234 -10.656 -6.109 1 88.31 71 LEU B N 1
ATOM 1370 C CA . LEU B 1 71 ? 0.973 -10.219 -5.523 1 88.31 71 LEU B CA 1
ATOM 1371 C C . LEU B 1 71 ? 0.308 -11.352 -4.75 1 88.31 71 LEU B C 1
ATOM 1373 O O . LEU B 1 71 ? 0.127 -12.453 -5.285 1 88.31 71 LEU B O 1
ATOM 1377 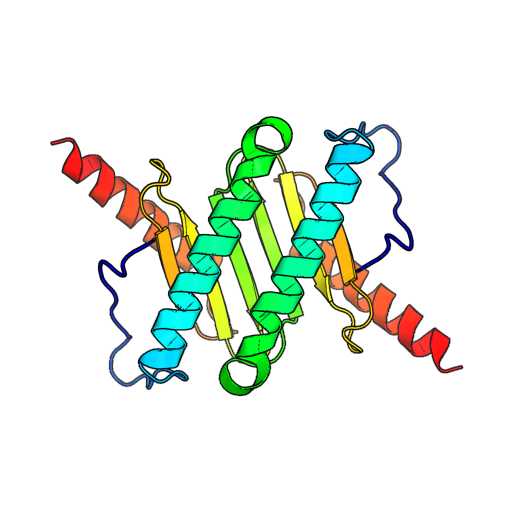N N . ILE B 1 72 ? -0.01 -11.062 -3.521 1 88.88 72 ILE B N 1
ATOM 1378 C CA . ILE B 1 72 ? -0.658 -12.055 -2.67 1 88.88 72 ILE B CA 1
ATOM 1379 C C . ILE B 1 72 ? -1.966 -11.492 -2.123 1 88.88 72 ILE B C 1
ATOM 1381 O O . ILE B 1 72 ? -2.006 -10.359 -1.639 1 88.88 72 ILE B O 1
ATOM 1385 N N . SER B 1 73 ? -2.979 -12.203 -2.24 1 87.44 73 SER B N 1
ATOM 1386 C CA . SER B 1 73 ? -4.246 -11.891 -1.588 1 87.44 73 SER B CA 1
ATOM 1387 C C . SER B 1 73 ? -4.539 -12.867 -0.452 1 87.44 73 SER B C 1
ATOM 1389 O O . SER B 1 73 ? -4.336 -14.07 -0.594 1 87.44 73 SER B O 1
ATOM 1391 N N . ALA B 1 74 ? -4.93 -12.398 0.608 1 87 74 ALA B N 1
ATOM 1392 C CA . ALA B 1 74 ? -5.215 -13.219 1.785 1 87 74 ALA B CA 1
ATOM 1393 C C . ALA B 1 74 ? -6.457 -12.719 2.514 1 87 74 ALA B C 1
ATOM 1395 O O . ALA B 1 74 ? -6.887 -11.578 2.312 1 87 74 ALA B O 1
ATOM 1396 N N . GLU B 1 75 ? -6.988 -13.633 3.316 1 87.06 75 GLU B N 1
ATOM 1397 C CA . GLU B 1 75 ? -8.117 -13.227 4.148 1 87.06 75 GLU B CA 1
ATOM 1398 C C . GLU B 1 75 ? -7.695 -12.172 5.172 1 87.06 75 GLU B C 1
ATOM 1400 O O . GLU B 1 75 ? -6.531 -12.117 5.574 1 87.06 75 GLU B O 1
ATOM 1405 N N . ARG B 1 76 ? -8.625 -11.367 5.574 1 84.19 76 ARG B N 1
ATOM 1406 C CA . ARG B 1 76 ? -8.375 -10.219 6.449 1 84.19 76 ARG B CA 1
ATOM 1407 C C . ARG B 1 76 ? -7.762 -10.672 7.77 1 84.19 76 ARG B C 1
ATOM 1409 O O . ARG B 1 76 ? -6.938 -9.953 8.352 1 84.19 76 ARG B O 1
ATOM 1416 N N . ASP B 1 77 ? -8.055 -11.812 8.234 1 83.31 77 ASP B N 1
ATOM 1417 C CA . ASP B 1 77 ? -7.59 -12.281 9.531 1 83.31 77 ASP B CA 1
ATOM 1418 C C . ASP B 1 77 ? -6.289 -13.07 9.406 1 83.31 77 ASP B C 1
ATOM 1420 O O . ASP B 1 77 ? -5.766 -13.578 10.398 1 83.31 77 ASP B O 1
ATOM 1424 N N . SER B 1 78 ? -5.715 -13.07 8.234 1 83.88 78 SER B N 1
ATOM 1425 C CA . SER B 1 78 ? -4.473 -13.805 8.016 1 83.88 78 SER B CA 1
ATOM 1426 C C . SER B 1 78 ? -3.299 -13.117 8.703 1 83.88 78 SER B C 1
ATOM 1428 O O . SER B 1 78 ? -3.334 -11.906 8.938 1 83.88 78 SER B O 1
ATOM 1430 N N . ASN B 1 79 ? -2.373 -13.93 9.133 1 87.75 79 ASN B N 1
ATOM 1431 C CA . ASN B 1 79 ? -1.128 -13.406 9.688 1 87.75 79 ASN B CA 1
ATOM 1432 C C . ASN B 1 79 ? -0.209 -12.875 8.594 1 87.75 79 ASN B C 1
ATOM 1434 O O . ASN B 1 79 ? 0.585 -13.625 8.023 1 87.75 79 ASN B O 1
ATOM 1438 N N . VAL B 1 80 ? -0.245 -11.609 8.328 1 87.06 80 VAL B N 1
ATOM 1439 C CA . VAL B 1 80 ? 0.466 -10.945 7.242 1 87.06 80 VAL B CA 1
ATOM 1440 C C . VAL B 1 80 ? 1.971 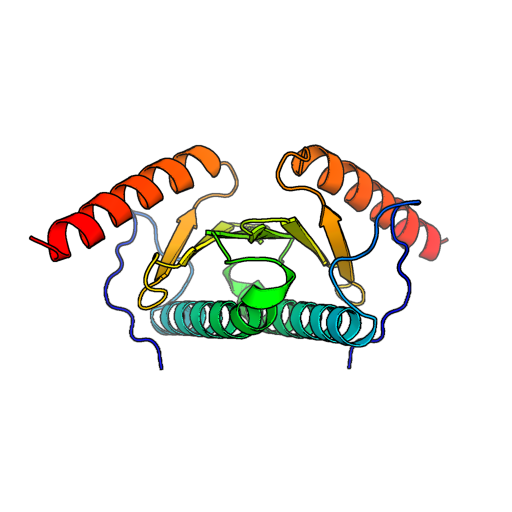-11.133 7.418 1 87.06 80 VAL B C 1
ATOM 1442 O O . VAL B 1 80 ? 2.686 -11.406 6.449 1 87.06 80 VAL B O 1
ATOM 1445 N N . ASN B 1 81 ? 2.412 -10.961 8.641 1 86.06 81 ASN B N 1
ATOM 1446 C CA . ASN B 1 81 ? 3.838 -11.102 8.914 1 86.06 81 ASN B CA 1
ATOM 1447 C C . ASN B 1 81 ? 4.352 -12.484 8.508 1 86.06 81 ASN B C 1
ATOM 1449 O O . ASN B 1 81 ? 5.441 -12.609 7.949 1 86.06 81 ASN B O 1
ATOM 1453 N N . GLU B 1 82 ? 3.594 -13.438 8.82 1 87.62 82 GLU B N 1
ATOM 1454 C CA . GLU B 1 82 ? 3.973 -14.797 8.461 1 87.62 82 GLU B CA 1
ATOM 1455 C C . GLU B 1 82 ? 3.998 -14.984 6.945 1 87.62 82 GLU B C 1
ATOM 1457 O O . GLU B 1 82 ? 4.91 -15.617 6.406 1 87.62 82 GLU B O 1
ATOM 1462 N N . ILE B 1 83 ? 3.033 -14.453 6.281 1 85.38 83 ILE B N 1
ATOM 1463 C CA . ILE B 1 83 ? 2.947 -14.547 4.828 1 85.38 83 ILE B CA 1
ATOM 1464 C C . ILE B 1 83 ? 4.168 -13.891 4.191 1 85.38 83 ILE B C 1
ATOM 1466 O O . ILE B 1 83 ? 4.824 -14.484 3.332 1 85.38 83 ILE B O 1
ATOM 1470 N N . ILE B 1 84 ? 4.465 -12.703 4.637 1 86.69 84 ILE B N 1
ATOM 1471 C CA . ILE B 1 84 ? 5.594 -11.945 4.102 1 86.69 84 ILE B CA 1
ATOM 1472 C C . ILE B 1 84 ? 6.887 -12.734 4.312 1 86.69 84 ILE B C 1
ATOM 1474 O O . ILE B 1 84 ? 7.707 -12.852 3.398 1 86.69 84 ILE B O 1
ATOM 1478 N N . HIS B 1 85 ? 7.039 -13.219 5.512 1 86.19 85 HIS B N 1
ATOM 1479 C CA . HIS B 1 85 ? 8.227 -14.008 5.836 1 86.19 85 HIS B CA 1
ATOM 1480 C C . HIS B 1 85 ? 8.367 -15.203 4.898 1 86.19 85 HIS B C 1
ATOM 1482 O O . HIS B 1 85 ? 9.438 -15.43 4.328 1 86.19 85 HIS B O 1
ATOM 1488 N N . ASP B 1 86 ? 7.34 -15.93 4.727 1 83 86 ASP B N 1
ATOM 1489 C CA . ASP B 1 86 ? 7.359 -17.125 3.898 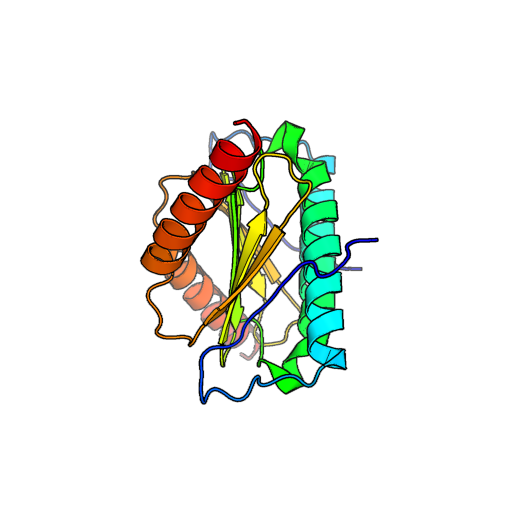1 83 86 ASP B CA 1
ATOM 1490 C C . ASP B 1 86 ? 7.691 -16.781 2.447 1 83 86 ASP B C 1
ATOM 1492 O O . ASP B 1 86 ? 8.461 -17.5 1.8 1 83 86 ASP B O 1
ATOM 1496 N N . VAL B 1 87 ? 7.078 -15.719 1.969 1 80.12 87 VAL B N 1
ATOM 1497 C CA . VAL B 1 87 ? 7.246 -15.352 0.567 1 80.12 87 VAL B CA 1
ATOM 1498 C C . VAL B 1 87 ? 8.656 -14.805 0.339 1 80.12 87 VAL B C 1
ATOM 1500 O O . VAL B 1 87 ? 9.281 -15.102 -0.679 1 80.12 87 VAL B O 1
ATOM 1503 N N . THR B 1 88 ? 9.102 -13.883 1.227 1 77.5 88 THR B N 1
ATOM 1504 C CA . THR B 1 88 ? 10.453 -13.352 1.1 1 77.5 88 THR B CA 1
ATOM 1505 C C . THR B 1 88 ? 11.484 -14.477 1.063 1 77.5 88 THR B C 1
ATOM 1507 O O . THR B 1 88 ? 12.438 -14.43 0.285 1 77.5 88 THR B O 1
ATOM 1510 N N . ASP B 1 89 ? 11.25 -15.469 1.879 1 76.69 89 ASP B N 1
ATOM 1511 C CA . ASP B 1 89 ? 12.141 -16.625 1.89 1 76.69 89 ASP B CA 1
ATOM 1512 C C . ASP B 1 89 ? 12.094 -17.375 0.555 1 76.69 89 ASP B C 1
ATOM 1514 O O . ASP B 1 89 ? 13.117 -17.844 0.068 1 76.69 89 ASP B O 1
ATOM 1518 N N . LEU B 1 90 ? 10.906 -17.344 -0.009 1 72.5 90 LEU B N 1
ATOM 1519 C CA . LEU B 1 90 ? 10.727 -18 -1.302 1 72.5 90 LEU B CA 1
ATOM 1520 C C . LEU B 1 90 ? 11.477 -17.234 -2.398 1 72.5 90 LEU B C 1
ATOM 1522 O O . LEU B 1 90 ? 12.07 -17.859 -3.283 1 72.5 90 LEU B O 1
ATOM 1526 N N . PHE B 1 91 ? 11.438 -15.953 -2.4 1 71.62 91 PHE B N 1
ATOM 1527 C CA . PHE B 1 91 ? 12.133 -15.133 -3.389 1 71.62 91 PHE B CA 1
ATOM 1528 C C . PHE B 1 91 ? 13.641 -15.328 -3.291 1 71.62 91 PHE B C 1
ATOM 1530 O O . PHE B 1 91 ? 14.328 -15.414 -4.312 1 71.62 91 PHE B O 1
ATOM 1537 N N . LYS B 1 92 ? 14.094 -15.328 -2.078 1 70.44 92 LYS B N 1
ATOM 1538 C CA . LYS B 1 92 ? 15.531 -15.523 -1.88 1 70.44 92 LYS B CA 1
ATOM 1539 C C . LYS B 1 92 ? 15.984 -16.859 -2.477 1 70.44 92 LYS B C 1
ATOM 1541 O O . LYS B 1 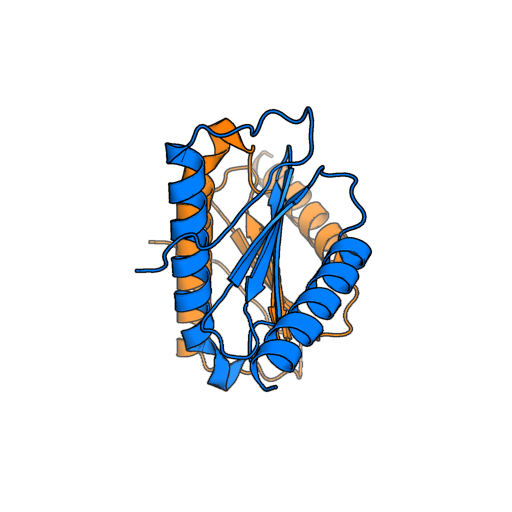92 ? 17.062 -16.938 -3.074 1 70.44 92 LYS B O 1
ATOM 1546 N N . GLU B 1 93 ? 15.117 -17.719 -2.363 1 66.06 93 GLU B N 1
ATOM 1547 C CA . GLU B 1 93 ? 15.438 -19.031 -2.93 1 66.06 93 GLU B CA 1
ATOM 1548 C C . GLU B 1 93 ? 15.391 -19 -4.453 1 66.06 93 GLU B C 1
ATOM 1550 O O . GLU B 1 93 ? 16.234 -19.594 -5.117 1 66.06 93 GLU B O 1
ATOM 1555 N N . MET B 1 94 ? 14.375 -18.25 -4.895 1 62.28 94 MET B N 1
ATOM 1556 C CA . MET B 1 94 ? 14.203 -18.172 -6.344 1 62.28 94 MET B CA 1
ATOM 1557 C C . MET B 1 94 ? 15.328 -17.359 -6.98 1 62.28 94 MET B C 1
ATOM 1559 O O . MET B 1 94 ? 15.844 -17.719 -8.039 1 62.28 94 MET B O 1
ATOM 1563 N N . GLU B 1 95 ? 15.492 -16.188 -6.438 1 61.09 95 GLU B N 1
ATOM 1564 C CA . GLU B 1 95 ? 16.562 -15.352 -6.965 1 61.09 95 GLU B CA 1
ATOM 1565 C C . GLU B 1 95 ? 17.922 -16.016 -6.754 1 61.09 95 GLU B C 1
ATOM 1567 O O . GLU B 1 95 ? 18.844 -15.852 -7.574 1 61.09 95 GLU B O 1
ATOM 1572 N N . GLY B 1 96 ? 18.125 -16.484 -5.539 1 54.25 96 GLY B N 1
ATOM 1573 C CA . GLY B 1 96 ? 19.328 -17.266 -5.336 1 54.25 96 GLY B CA 1
ATOM 1574 C C . GLY B 1 96 ? 19.438 -18.453 -6.285 1 54.25 96 GLY B C 1
ATOM 1575 O O . GLY B 1 96 ? 20.547 -18.844 -6.676 1 54.25 96 GLY B O 1
ATOM 1576 N N . MET B 1 97 ? 18.359 -19.062 -6.48 1 48.25 97 MET B N 1
ATOM 1577 C CA . MET B 1 97 ? 18.391 -20.172 -7.441 1 48.25 97 MET B CA 1
ATOM 1578 C C . MET B 1 97 ? 18.703 -19.656 -8.844 1 48.25 97 MET B C 1
ATOM 1580 O O . MET B 1 97 ? 19.328 -20.359 -9.648 1 48.25 97 MET B O 1
ATOM 1584 N N . SER B 1 98 ? 18.125 -18.516 -9.188 1 42.84 98 SER B N 1
ATOM 1585 C CA . SER B 1 98 ? 18.469 -18.156 -10.555 1 42.84 98 SER B CA 1
ATOM 1586 C C . SER B 1 98 ? 19.969 -17.891 -10.695 1 42.84 98 SER B C 1
ATOM 1588 O O . SER B 1 98 ? 20.453 -17.641 -11.797 1 42.84 98 SER B O 1
ATOM 1590 N N . ILE B 1 99 ? 20.578 -17.453 -9.695 1 38.56 99 ILE B N 1
ATOM 1591 C CA . ILE B 1 99 ? 22.016 -17.219 -9.883 1 38.56 99 ILE B CA 1
ATOM 1592 C C . ILE B 1 99 ? 22.75 -18.562 -10.008 1 38.56 99 ILE B C 1
ATOM 1594 O O . ILE B 1 99 ? 23.953 -18.594 -10.242 1 38.56 99 ILE B O 1
ATOM 1598 N N . THR B 1 100 ? 22.156 -19.688 -9.531 1 31.89 100 THR B N 1
ATOM 1599 C CA . THR B 1 100 ? 23.062 -20.781 -9.859 1 31.89 100 THR B CA 1
ATOM 1600 C C . THR B 1 100 ? 22.938 -21.172 -11.328 1 31.89 100 THR B C 1
ATOM 1602 O O . THR B 1 100 ? 21.828 -21.234 -11.867 1 31.89 100 THR B O 1
#

pLDDT: mean 78.31, std 14.27, range [31.89, 94.62]

Organism: NCBI:txid859350

Secondary structure (DSSP, 8-state):
--------PPTT---SS-HHHHHHHHHHHHHHHHHHHTTHHHH--EEEEEEEESSEEEEEEE-TTSS-EEEEEEETTS-HHHHHHHHHHHHHHHHHHHT-/--------PPTT---SS-HHHHHHHHHHHHHHHHHHHTTHHHH--EEEEEEEESSEEEEEEE-TTSS-EEEEEEETTS-HHHHHHHHHHHHHHHHHHHT-

Radius of gyration: 17.26 Å; Cα contacts (8 Å, |Δi|>4): 220; chains: 2; bounding box: 45×45×37 Å

Solvent-accessible surface area (backbone atoms only — not comparable to full-atom values): 11644 Å² total; per-residue (Å²): 131,86,73,89,84,76,83,81,72,63,87,91,54,73,68,79,48,54,75,65,52,46,53,49,50,50,49,50,51,50,51,50,52,55,61,53,52,75,41,26,88,64,44,33,51,71,57,34,35,39,38,38,28,74,60,26,27,38,37,40,33,52,37,96,83,63,80,45,68,46,79,44,77,42,57,62,86,52,64,59,68,59,52,50,53,55,49,55,53,47,46,51,48,48,56,54,47,64,69,101,130,88,73,90,84,74,85,82,70,63,88,93,53,75,68,77,49,55,72,66,51,45,53,48,50,50,50,50,51,50,52,49,53,54,61,54,52,74,41,27,87,68,44,34,52,71,57,33,36,39,35,37,27,74,61,27,26,38,38,40,34,51,37,95,82,63,80,44,69,47,79,44,76,42,57,62,85,53,64,59,68,59,51,51,52,55,48,54,54,47,46,51,49,49,57,54,48,65,71,100

Nearest PDB structures (foldseek):
  2zl1-assembly1_B  TM=7.782E-01  e=5.578E-02  unclassified
  3lgo-assembly1_A  TM=5.379E-01  e=1.270E-01  Saccharomyces cerevisiae
  1j3w-assembly1_B  TM=6.160E-01  e=4.500E-01  Thermus thermophilus HB8
  7q3e-assembly1_B  TM=6.499E-01  e=1.162E+00  Mus musculus
  7b70-assembly1_C  TM=4.729E-01  e=2.484E+00  Drosophila melanogaster